Protein AF-A0A3B6MUW0-F1 (afdb_monomer)

Mean predicted aligned error: 9.99 Å

Solvent-accessible surface area (backbone atoms only — not comparable to full-atom values): 10542 Å² total; per-residue (Å²): 128,83,77,56,84,66,80,33,58,47,77,46,76,42,86,88,51,50,32,32,43,36,36,34,68,82,77,72,45,77,49,80,42,77,47,53,77,88,50,45,81,52,79,82,66,67,66,41,64,29,42,29,81,89,66,39,48,32,41,37,37,52,83,38,48,46,22,88,78,12,40,38,40,36,30,35,46,42,58,49,99,86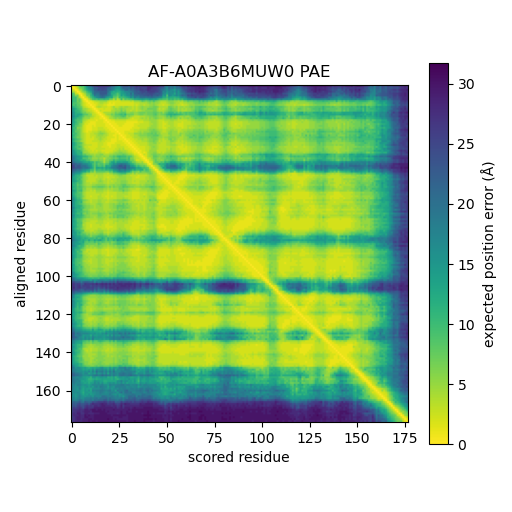,66,52,75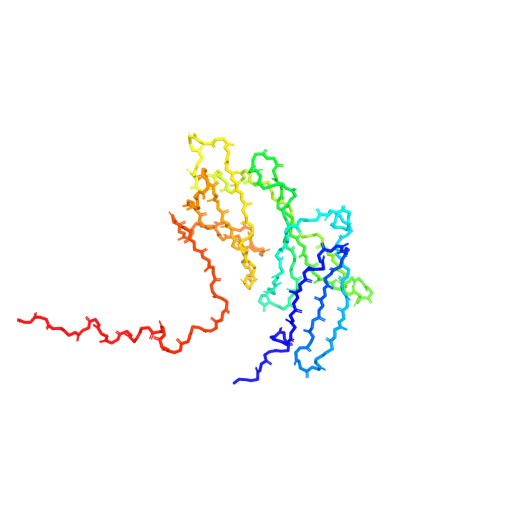,38,74,38,83,70,50,75,42,59,36,44,58,58,39,63,72,67,62,79,43,94,86,55,90,70,39,32,49,45,81,70,45,38,57,42,52,30,39,32,36,38,34,28,46,96,90,40,47,45,37,25,34,36,36,28,75,84,76,71,49,73,47,82,76,41,79,39,76,75,80,89,78,88,64,81,75,53,76,90,72,56,74,68,88,68,79,83,76,73,82,89,129

Sequence (177 aa):
MPLNEFDRLVYWKHFSQPYIVVLDTGTLRLSRMDLPPPLQDMGSTEFKLGLTKDGRLSLVFIDHFLASKGMLAVWFRRADGDGVEKWMLHKIFALSEFVDFSMCSQEYHDVIVHPAEVIGDFLYLSLCYDGYTRCCLSLCLETDKVNKFFDHSVHPYIMACPPSLVCNKEDLETKVT

Structure (mmCIF, N/CA/C/O backbone):
data_AF-A0A3B6MUW0-F1
#
_entry.id   AF-A0A3B6MUW0-F1
#
loop_
_atom_site.group_PDB
_atom_site.id
_atom_site.type_symbol
_atom_site.label_atom_id
_atom_site.label_alt_id
_atom_site.label_comp_id
_atom_site.label_asym_id
_atom_site.label_entity_id
_atom_site.label_seq_id
_atom_site.pdbx_PDB_ins_code
_atom_site.Cartn_x
_atom_site.Cartn_y
_atom_site.Cartn_z
_atom_site.occupancy
_atom_site.B_iso_or_equiv
_atom_site.auth_seq_id
_atom_site.auth_comp_id
_atom_site.auth_asym_id
_atom_site.auth_atom_id
_atom_site.pdbx_PDB_model_num
ATOM 1 N N . MET A 1 1 ? -11.191 -23.017 9.159 1.00 39.47 1 MET A N 1
ATOM 2 C CA . MET A 1 1 ? -10.378 -22.114 10.002 1.00 39.47 1 MET A CA 1
ATOM 3 C C . MET A 1 1 ? -11.299 -21.035 10.538 1.00 39.47 1 MET A C 1
ATOM 5 O O . MET A 1 1 ? -12.153 -20.614 9.764 1.00 39.47 1 MET A O 1
ATOM 9 N N . PRO A 1 2 ? -11.193 -20.613 11.809 1.00 39.06 2 PRO A N 1
ATOM 10 C CA . PRO A 1 2 ? -11.855 -19.384 12.220 1.00 39.06 2 PRO A CA 1
ATOM 11 C C . PRO A 1 2 ? -11.259 -18.251 11.385 1.00 39.06 2 PRO A C 1
ATOM 13 O O . PRO A 1 2 ? -10.039 -18.180 11.238 1.00 39.06 2 PRO A O 1
ATOM 16 N N . LEU A 1 3 ? -12.127 -17.433 10.795 1.00 42.53 3 LEU A N 1
ATOM 17 C CA . LEU A 1 3 ? -11.735 -16.195 10.134 1.00 42.53 3 LEU A CA 1
ATOM 18 C C . LEU A 1 3 ? -10.899 -15.394 11.140 1.00 42.53 3 LEU A C 1
ATOM 20 O O . LEU A 1 3 ? -11.341 -15.225 12.283 1.00 42.53 3 LEU A O 1
ATOM 24 N N . ASN A 1 4 ? -9.696 -14.965 10.760 1.00 53.22 4 ASN A N 1
ATOM 25 C CA . ASN A 1 4 ? -8.898 -14.120 11.640 1.00 53.22 4 ASN A CA 1
ATOM 26 C C . ASN A 1 4 ? -9.738 -12.864 11.937 1.00 53.22 4 ASN A C 1
ATOM 28 O O . ASN A 1 4 ? -10.490 -12.421 11.069 1.00 53.22 4 ASN A O 1
ATOM 32 N N . GLU A 1 5 ? -9.668 -12.294 13.141 1.00 48.38 5 GLU A N 1
ATOM 33 C CA . GLU A 1 5 ? -10.499 -11.136 13.543 1.00 48.38 5 GLU A CA 1
ATOM 34 C C . GLU A 1 5 ? -10.432 -9.975 12.525 1.00 48.38 5 GLU A C 1
ATOM 36 O O . GLU A 1 5 ? -11.369 -9.195 12.373 1.00 48.38 5 GLU A O 1
ATOM 41 N N . PHE A 1 6 ? -9.352 -9.953 11.751 1.00 53.56 6 PHE A N 1
ATOM 42 C CA . PHE A 1 6 ? -8.989 -8.979 10.739 1.00 53.56 6 PHE A CA 1
ATOM 43 C C . PHE A 1 6 ? -9.605 -9.187 9.347 1.00 53.56 6 PHE A C 1
ATOM 45 O O . PHE A 1 6 ? -9.816 -8.206 8.641 1.00 53.56 6 PHE A O 1
ATOM 52 N N . ASP A 1 7 ? -9.997 -10.410 8.980 1.00 62.28 7 ASP A N 1
ATOM 53 C CA . ASP A 1 7 ? -10.789 -10.672 7.762 1.00 62.28 7 ASP A CA 1
ATOM 54 C C . ASP A 1 7 ? -12.226 -10.127 7.890 1.00 62.28 7 ASP A C 1
ATOM 56 O O . ASP A 1 7 ? -13.029 -10.194 6.958 1.00 62.28 7 ASP A O 1
ATOM 60 N N . ARG A 1 8 ? -12.584 -9.613 9.075 1.00 75.69 8 ARG A N 1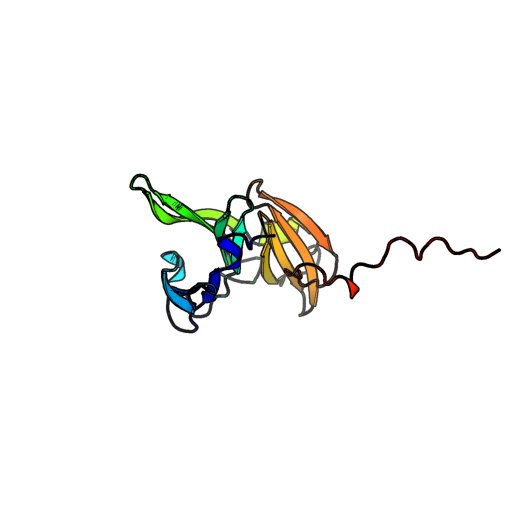
ATOM 61 C CA . ARG A 1 8 ? -13.911 -9.075 9.362 1.00 75.69 8 ARG A CA 1
ATOM 62 C C . ARG A 1 8 ? -14.036 -7.607 8.981 1.00 75.69 8 ARG A C 1
ATOM 64 O O . ARG A 1 8 ? -15.168 -7.153 8.844 1.00 75.69 8 ARG A O 1
ATOM 71 N N . LEU A 1 9 ? -12.937 -6.870 8.817 1.00 83.81 9 LEU A N 1
ATOM 72 C CA . LEU A 1 9 ? -12.978 -5.432 8.556 1.00 83.81 9 LEU A CA 1
ATOM 73 C C . LEU A 1 9 ? -12.749 -5.124 7.077 1.00 83.81 9 LEU A C 1
ATOM 75 O O . LEU A 1 9 ? -11.756 -5.537 6.486 1.00 83.81 9 LEU A O 1
ATOM 79 N N . VAL A 1 10 ? -13.658 -4.347 6.495 1.00 85.12 10 VAL A N 1
ATOM 80 C CA . VAL A 1 10 ? -13.525 -3.816 5.136 1.00 85.12 10 VAL A CA 1
ATOM 81 C C . VAL A 1 10 ? -13.371 -2.306 5.215 1.00 85.12 10 VAL A C 1
ATOM 83 O O . VAL A 1 10 ? -14.102 -1.637 5.948 1.00 85.12 10 VAL A O 1
ATOM 86 N N . TYR A 1 11 ? -12.415 -1.778 4.455 1.00 85.56 11 TYR A N 1
ATOM 87 C CA . TYR A 1 11 ? -12.042 -0.372 4.476 1.00 85.56 11 TYR A CA 1
ATOM 88 C C . TYR A 1 11 ? -12.222 0.259 3.101 1.00 85.56 11 TYR A C 1
ATOM 90 O O . TYR A 1 11 ? -11.841 -0.324 2.087 1.00 85.56 11 TYR A O 1
ATOM 98 N N . TRP A 1 12 ? -12.737 1.485 3.069 1.00 84.12 12 TRP A N 1
ATOM 99 C CA . TRP A 1 12 ? -12.887 2.240 1.825 1.00 84.12 12 TRP A CA 1
ATOM 100 C C . TRP A 1 12 ? -12.757 3.734 2.087 1.00 84.12 12 TRP A C 1
ATOM 102 O O . TRP A 1 12 ? -13.204 4.249 3.117 1.00 84.12 12 TRP A O 1
ATOM 112 N N . LYS A 1 13 ? -12.178 4.449 1.121 1.00 78.25 13 LYS A N 1
ATOM 113 C CA . LYS A 1 13 ? -12.153 5.910 1.130 1.00 78.25 13 LYS A CA 1
ATOM 114 C C . LYS A 1 13 ? -13.568 6.456 0.965 1.00 78.25 13 LYS A C 1
ATOM 116 O O . LYS A 1 13 ? -14.280 6.060 0.044 1.00 78.25 13 LYS A O 1
ATOM 121 N N . HIS A 1 14 ? -13.948 7.431 1.787 1.00 80.81 14 HIS A N 1
ATOM 122 C CA . HIS A 1 14 ? -15.132 8.223 1.488 1.00 80.81 14 HIS A CA 1
ATOM 123 C C . HIS A 1 14 ? -14.857 9.172 0.308 1.00 80.81 14 HIS A C 1
ATOM 125 O O . HIS A 1 14 ? -13.913 9.957 0.342 1.00 80.81 14 HIS A O 1
ATOM 131 N N . PHE A 1 15 ? -15.706 9.139 -0.723 1.00 71.56 15 PHE A N 1
ATOM 132 C CA . PHE A 1 15 ? -15.515 9.874 -1.985 1.00 71.56 15 PHE A CA 1
ATOM 133 C C . PHE A 1 15 ? -15.214 11.378 -1.813 1.00 71.56 15 PHE A C 1
ATOM 135 O O . PHE A 1 15 ? -14.383 11.923 -2.533 1.00 71.56 15 PHE A O 1
ATOM 142 N N . SER A 1 16 ? -15.859 12.045 -0.852 1.00 71.94 16 SER A N 1
ATOM 143 C CA . SER A 1 16 ? -15.783 13.507 -0.694 1.00 71.94 16 SER A CA 1
ATOM 144 C C . SER A 1 16 ? -15.353 13.990 0.694 1.00 71.94 16 SER A C 1
ATOM 146 O O . SER A 1 16 ? -15.545 15.163 1.000 1.00 71.94 16 SER A O 1
ATOM 148 N N . GLN A 1 17 ? -14.898 13.100 1.579 1.00 79.75 17 GLN A N 1
ATOM 149 C CA . GLN A 1 17 ? -14.638 13.450 2.981 1.00 79.75 17 GLN A CA 1
ATOM 150 C C . GLN A 1 17 ? -13.292 12.885 3.445 1.00 79.75 17 GLN A C 1
ATOM 152 O O . GLN A 1 17 ? -12.884 11.832 2.950 1.00 79.75 17 GLN A O 1
ATOM 157 N N . PRO A 1 18 ? -12.625 13.532 4.416 1.00 81.81 18 PRO A N 1
ATOM 158 C CA . PRO A 1 18 ? -11.277 13.175 4.853 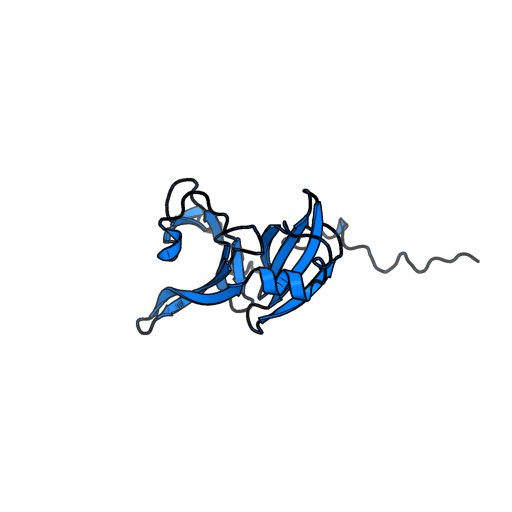1.00 81.81 18 PRO A CA 1
ATOM 159 C C . PRO A 1 18 ? -11.240 11.989 5.832 1.00 81.81 18 PRO A C 1
ATOM 161 O O . PRO A 1 18 ? -10.506 11.999 6.820 1.00 81.81 18 PRO A O 1
ATOM 164 N N . TYR A 1 19 ? -12.043 10.955 5.581 1.00 86.12 19 TYR A N 1
ATOM 165 C CA . TYR A 1 19 ? -12.090 9.762 6.420 1.00 86.12 19 TYR A CA 1
ATOM 166 C C . TYR A 1 19 ? -12.245 8.475 5.606 1.00 86.12 19 TYR A C 1
ATOM 168 O O . TYR A 1 19 ? -12.727 8.446 4.470 1.00 86.12 19 TYR A O 1
ATOM 176 N N . ILE A 1 20 ? -11.842 7.386 6.244 1.00 88.31 20 ILE A N 1
ATOM 177 C CA . ILE A 1 20 ? -12.052 6.008 5.831 1.00 88.31 20 ILE A CA 1
ATOM 178 C C . ILE A 1 20 ? -13.334 5.520 6.501 1.00 88.31 20 ILE A C 1
ATOM 180 O O . ILE A 1 20 ? -13.540 5.711 7.704 1.00 88.31 20 ILE A O 1
ATOM 184 N N . VAL A 1 21 ? -14.213 4.896 5.725 1.00 89.56 21 VAL A N 1
ATOM 185 C CA . VAL A 1 21 ? -15.333 4.138 6.284 1.00 89.56 21 VAL A CA 1
ATOM 186 C C . VAL A 1 21 ? -14.808 2.743 6.624 1.00 89.56 21 VAL A C 1
ATOM 188 O O . VAL A 1 21 ? -13.974 2.198 5.902 1.00 89.56 21 VAL A O 1
ATOM 191 N N . VAL A 1 22 ? -15.261 2.178 7.739 1.00 91.31 22 VAL A N 1
ATOM 192 C CA . VAL A 1 22 ? -14.892 0.824 8.167 1.00 91.31 22 VAL A CA 1
ATOM 193 C C . VAL A 1 22 ? -16.166 0.029 8.418 1.00 91.31 22 VAL A C 1
ATOM 195 O O . VAL A 1 22 ? -16.980 0.444 9.245 1.00 91.31 22 VAL A O 1
ATOM 198 N N . LEU A 1 23 ? -16.347 -1.096 7.724 1.00 91.12 23 LEU A N 1
ATOM 199 C CA . LEU A 1 23 ? -17.396 -2.078 8.017 1.00 91.12 23 LEU A CA 1
ATOM 200 C C . LEU A 1 23 ? -16.812 -3.258 8.751 1.00 91.12 23 LEU A C 1
ATOM 202 O O . LEU A 1 23 ? -15.946 -3.952 8.231 1.00 91.12 23 LEU A O 1
ATOM 206 N N . ASP A 1 24 ? -17.385 -3.524 9.913 1.00 89.69 24 ASP A N 1
ATOM 207 C CA . ASP A 1 24 ? -17.286 -4.819 10.555 1.00 89.69 24 ASP A CA 1
ATOM 208 C C . ASP A 1 24 ? -18.328 -5.748 9.936 1.00 89.69 24 ASP A C 1
ATOM 210 O O . ASP A 1 24 ? -19.527 -5.585 10.142 1.00 89.69 24 ASP A O 1
ATOM 214 N N . THR A 1 25 ? -17.878 -6.719 9.150 1.00 86.75 25 THR A N 1
ATOM 215 C CA . THR A 1 25 ? -18.728 -7.711 8.479 1.00 86.75 25 THR A CA 1
ATOM 216 C C . THR A 1 25 ? -19.308 -8.742 9.448 1.00 86.75 25 THR A C 1
ATOM 218 O O . THR A 1 25 ? -20.303 -9.388 9.131 1.00 86.75 25 THR A O 1
ATOM 221 N N . GLY A 1 26 ? -18.740 -8.875 10.651 1.00 86.12 26 GLY A N 1
ATOM 222 C CA . GLY A 1 26 ? -19.270 -9.710 11.720 1.00 86.12 26 GLY A CA 1
ATOM 223 C C . GLY A 1 26 ? -20.462 -9.085 12.441 1.00 86.12 26 GLY A C 1
ATOM 224 O O . GLY A 1 26 ? -21.391 -9.802 12.805 1.00 86.12 26 GLY A O 1
ATOM 225 N N . THR A 1 27 ? -20.439 -7.767 12.654 1.00 90.00 27 THR A N 1
ATOM 226 C CA . THR A 1 27 ? -21.531 -7.028 13.321 1.00 90.00 27 THR A CA 1
ATOM 227 C C . THR A 1 27 ? -22.413 -6.225 12.364 1.00 90.00 27 THR A C 1
ATOM 229 O O . THR A 1 27 ? -23.460 -5.723 12.773 1.00 90.00 27 THR A O 1
ATOM 232 N N . LEU A 1 28 ? -22.004 -6.106 11.100 1.00 89.44 28 LEU A N 1
ATOM 233 C CA . LEU A 1 28 ? -22.596 -5.261 10.058 1.00 89.44 28 LEU A CA 1
ATOM 234 C C . LEU A 1 28 ? -22.692 -3.778 10.447 1.00 89.44 28 LEU A C 1
ATOM 236 O O . LEU A 1 28 ? -23.575 -3.053 9.987 1.00 89.44 28 LEU A O 1
ATOM 240 N N . ARG A 1 29 ? -21.785 -3.312 11.312 1.00 93.12 29 ARG A N 1
ATOM 241 C CA . ARG A 1 29 ? -21.736 -1.917 11.758 1.00 93.12 29 ARG A CA 1
ATOM 242 C C . ARG A 1 29 ? -20.701 -1.131 10.975 1.00 93.12 29 ARG A C 1
ATOM 244 O O . ARG A 1 29 ? -19.593 -1.600 10.726 1.00 93.12 29 ARG A O 1
ATOM 251 N N . LEU A 1 30 ? -21.074 0.101 10.646 1.00 91.44 30 LEU A N 1
ATOM 252 C CA . LEU A 1 30 ? -20.185 1.081 10.044 1.00 91.44 30 LEU A CA 1
ATOM 253 C C . LEU A 1 30 ? -19.603 1.983 11.126 1.00 91.44 30 LEU A C 1
ATOM 255 O O . LEU A 1 30 ? -20.318 2.482 11.995 1.00 91.44 30 LEU A O 1
ATOM 259 N N . SER A 1 31 ? -18.307 2.228 11.028 1.00 90.88 31 SER A N 1
ATOM 260 C CA . SER A 1 31 ? -17.599 3.234 11.809 1.00 90.88 31 SER A CA 1
ATOM 261 C C . SER A 1 31 ? -16.752 4.111 10.890 1.00 90.88 31 SER A C 1
ATOM 263 O O . SER A 1 31 ? -16.641 3.865 9.685 1.00 90.88 31 SER A O 1
ATOM 265 N N . ARG A 1 32 ? -16.207 5.186 11.457 1.00 91.06 32 ARG A N 1
ATOM 266 C CA . ARG A 1 32 ? -15.356 6.138 10.748 1.00 91.06 32 ARG A CA 1
ATOM 267 C C . ARG A 1 32 ? -13.966 6.118 11.345 1.00 91.06 32 ARG A C 1
ATOM 269 O O . ARG A 1 32 ? -13.805 5.972 12.554 1.00 91.06 32 ARG A O 1
ATOM 276 N N . MET A 1 33 ? -12.990 6.301 10.477 1.00 89.12 33 MET A N 1
ATOM 277 C CA . MET A 1 33 ? -11.593 6.394 10.838 1.00 89.12 33 MET A CA 1
ATOM 278 C C . MET A 1 33 ? -10.974 7.575 10.099 1.00 89.12 33 MET A C 1
ATOM 280 O O . MET A 1 33 ? -11.005 7.620 8.872 1.00 89.12 33 MET A O 1
ATOM 284 N N . ASP A 1 34 ? -10.418 8.527 10.837 1.00 88.31 34 ASP A N 1
ATOM 285 C CA . ASP A 1 34 ? -9.843 9.731 10.239 1.00 88.31 34 ASP A CA 1
ATOM 286 C C . ASP A 1 34 ? -8.608 9.399 9.395 1.00 88.31 34 ASP A C 1
ATOM 288 O O . ASP A 1 34 ? -7.861 8.460 9.694 1.00 88.31 34 ASP A O 1
ATOM 292 N N . LEU A 1 35 ? -8.388 10.165 8.325 1.00 86.75 35 LEU A N 1
ATOM 293 C CA . LEU A 1 35 ? -7.157 10.080 7.542 1.00 86.75 35 LEU A CA 1
ATOM 294 C C . LEU A 1 35 ? -5.975 10.716 8.295 1.00 86.75 35 LEU A C 1
ATOM 296 O O . LEU A 1 35 ? -6.180 11.604 9.132 1.00 86.75 35 LEU A O 1
ATOM 300 N N . PRO A 1 36 ? -4.726 10.315 7.982 1.00 86.44 36 PRO A N 1
ATOM 301 C CA . PRO A 1 36 ? -3.542 11.040 8.429 1.00 86.44 36 PRO A CA 1
ATOM 302 C C . PRO A 1 36 ? -3.661 12.535 8.083 1.00 86.44 36 PRO A C 1
ATOM 304 O O . PRO A 1 36 ? -4.127 12.843 6.984 1.00 86.44 36 PRO A O 1
ATOM 307 N N . PRO A 1 37 ? -3.214 13.462 8.954 1.00 80.00 37 PRO A N 1
ATOM 308 C CA . PRO A 1 37 ? -3.420 14.900 8.761 1.00 80.00 37 PRO A CA 1
ATOM 309 C C . PRO A 1 37 ? -3.044 15.441 7.368 1.00 80.00 37 PRO A C 1
ATOM 311 O O . PRO A 1 37 ? -3.861 16.155 6.795 1.00 80.00 37 PRO A O 1
ATOM 314 N N . PRO A 1 38 ? -1.904 15.056 6.748 1.00 76.62 38 PRO A N 1
ATOM 315 C CA . PRO A 1 38 ? -1.533 15.561 5.419 1.00 76.62 38 PRO A CA 1
ATOM 316 C C . PRO A 1 38 ? -2.503 15.163 4.299 1.00 76.62 38 PRO A C 1
ATOM 318 O O . PRO A 1 38 ? -2.484 15.757 3.227 1.00 76.62 38 PRO A O 1
ATOM 321 N N . LEU A 1 39 ? -3.327 14.136 4.526 1.00 76.81 39 LEU A N 1
ATOM 322 C CA . LEU A 1 39 ? -4.250 13.579 3.538 1.00 76.81 39 LEU A CA 1
ATOM 323 C C . LEU A 1 39 ? -5.678 14.103 3.695 1.00 76.81 39 LEU A C 1
ATOM 325 O O . LEU A 1 39 ? -6.526 13.797 2.858 1.00 76.81 39 LEU A O 1
ATOM 329 N N . GLN A 1 40 ? -5.961 14.875 4.747 1.00 74.62 40 GLN A N 1
ATOM 330 C CA . GLN A 1 40 ? -7.303 15.403 4.996 1.00 74.62 40 GLN A CA 1
ATOM 331 C C . GLN A 1 40 ? -7.693 16.486 3.978 1.00 74.62 40 GLN A C 1
ATOM 333 O O . GLN A 1 40 ? -8.849 16.560 3.571 1.00 74.62 40 GLN A O 1
ATOM 338 N N . ASP A 1 41 ? -6.720 17.250 3.484 1.00 68.50 41 ASP A N 1
ATOM 339 C CA . ASP A 1 41 ? -6.964 18.338 2.527 1.00 68.50 41 ASP A CA 1
ATOM 340 C C . ASP A 1 41 ? -6.836 17.898 1.057 1.00 68.50 41 ASP A C 1
ATOM 342 O O . ASP A 1 41 ? -7.146 18.657 0.135 1.00 68.50 41 ASP A O 1
ATOM 346 N N . MET A 1 42 ? -6.408 16.656 0.805 1.00 65.44 42 MET A N 1
ATOM 347 C CA . MET A 1 42 ? -6.220 16.133 -0.548 1.00 65.44 42 MET A CA 1
ATOM 348 C C . MET A 1 42 ? -7.503 15.505 -1.102 1.00 65.44 42 MET A C 1
ATOM 350 O O . MET A 1 42 ? -7.775 14.302 -0.990 1.00 65.44 42 MET A O 1
ATOM 354 N N . GLY A 1 43 ? -8.303 16.350 -1.753 1.00 55.53 43 GLY A N 1
ATOM 355 C CA . GLY A 1 43 ? -9.422 15.908 -2.578 1.00 55.53 43 GLY A CA 1
ATOM 356 C C . GLY A 1 43 ? -8.957 14.923 -3.658 1.00 55.53 43 GLY A C 1
ATOM 357 O O . GLY A 1 43 ? -7.949 15.139 -4.321 1.00 55.53 43 GLY A O 1
ATOM 358 N N . SER A 1 44 ? -9.712 13.839 -3.856 1.00 54.19 44 SER A N 1
ATOM 359 C CA . SER A 1 44 ? -9.557 12.850 -4.943 1.00 54.19 44 SER A CA 1
ATOM 360 C C . SER A 1 44 ? -8.330 11.923 -4.968 1.00 54.19 44 SER A C 1
ATOM 362 O O . SER A 1 44 ? -8.298 11.049 -5.825 1.00 54.19 44 SER A O 1
ATOM 364 N N . THR A 1 45 ? -7.384 11.980 -4.022 1.00 62.66 45 THR A N 1
ATOM 365 C CA . THR A 1 45 ? -6.195 11.107 -4.145 1.00 62.66 45 THR A CA 1
ATOM 366 C C . THR A 1 45 ? -6.458 9.632 -3.832 1.00 62.66 45 THR A C 1
ATOM 368 O O . THR A 1 45 ? -7.116 9.307 -2.837 1.00 62.66 45 THR A O 1
ATOM 371 N N . GLU A 1 46 ? -5.932 8.738 -4.669 1.00 68.75 46 GLU A N 1
ATOM 372 C CA . GLU A 1 46 ? -5.948 7.295 -4.436 1.00 68.75 46 GLU A CA 1
ATOM 373 C C . GLU A 1 46 ? -4.975 6.929 -3.310 1.00 68.75 46 GLU A C 1
ATOM 375 O O . GLU A 1 46 ? -3.809 7.325 -3.308 1.00 68.75 46 GLU A O 1
ATOM 380 N N . PHE A 1 47 ? -5.456 6.151 -2.346 1.00 82.31 47 PHE A N 1
ATOM 381 C CA . PHE A 1 47 ? -4.613 5.487 -1.362 1.00 82.31 47 PHE A CA 1
ATOM 382 C C . PHE A 1 47 ? -4.975 4.009 -1.309 1.00 82.31 47 PHE A C 1
ATOM 384 O O . PHE A 1 47 ? -6.100 3.612 -1.628 1.00 82.31 47 PHE A O 1
ATOM 391 N N . LYS A 1 48 ? -4.017 3.199 -0.875 1.00 86.94 48 LYS A N 1
ATOM 392 C CA . LYS A 1 48 ? -4.201 1.774 -0.626 1.00 86.94 48 LYS A CA 1
ATOM 393 C C . LYS A 1 48 ? -4.099 1.498 0.859 1.00 86.94 48 LYS A C 1
ATOM 395 O O . LYS A 1 48 ? -3.240 2.047 1.545 1.00 86.94 48 LYS A O 1
ATOM 400 N N . LEU A 1 49 ? -5.012 0.668 1.341 1.00 88.31 49 LEU A N 1
ATOM 401 C CA . LEU A 1 49 ? -5.007 0.151 2.698 1.00 88.31 49 LEU A CA 1
ATOM 402 C C . LEU A 1 49 ? -4.662 -1.327 2.648 1.00 88.31 49 LEU A C 1
ATOM 404 O O . LEU A 1 49 ? -5.052 -2.021 1.714 1.00 88.31 49 LEU A O 1
ATOM 408 N N . GLY A 1 50 ? -3.975 -1.804 3.673 1.00 87.31 50 GLY A N 1
ATOM 409 C CA . GLY A 1 50 ? -3.761 -3.230 3.856 1.00 87.31 50 GLY A CA 1
ATOM 410 C C . GLY A 1 50 ? -3.213 -3.537 5.231 1.00 87.31 50 GLY A C 1
ATOM 411 O O . GLY A 1 50 ? -2.779 -2.644 5.962 1.00 87.31 50 GLY A O 1
ATOM 412 N N . LEU A 1 51 ? -3.250 -4.810 5.587 1.00 85.25 51 LEU A N 1
ATOM 413 C CA . LEU A 1 51 ? -2.726 -5.293 6.853 1.00 85.25 51 LEU A CA 1
ATOM 414 C C . LEU A 1 51 ? -1.358 -5.922 6.635 1.00 85.25 51 LEU A C 1
ATOM 416 O O . LEU A 1 51 ? -1.180 -6.747 5.737 1.00 85.25 51 LEU A O 1
ATOM 420 N N . THR A 1 52 ? -0.420 -5.551 7.495 1.00 84.19 52 THR A N 1
ATOM 421 C CA . THR A 1 52 ? 0.858 -6.247 7.632 1.00 84.19 52 THR A CA 1
ATOM 422 C C . THR A 1 52 ? 0.653 -7.618 8.273 1.00 84.19 52 THR A C 1
ATOM 424 O O . THR A 1 52 ? -0.402 -7.909 8.846 1.00 84.19 52 THR A O 1
ATOM 427 N N . LYS A 1 53 ? 1.660 -8.493 8.198 1.00 83.81 53 LYS A N 1
ATOM 428 C CA . LYS A 1 53 ? 1.561 -9.846 8.771 1.00 83.81 53 LYS A CA 1
ATOM 429 C C . LYS A 1 53 ? 1.357 -9.839 10.285 1.00 83.81 53 LYS A C 1
ATOM 431 O O . LYS A 1 53 ? 0.754 -10.764 10.818 1.00 83.81 53 LYS A O 1
ATOM 436 N N . ASP A 1 54 ? 1.839 -8.802 10.965 1.00 83.88 54 ASP A N 1
ATOM 437 C CA . ASP A 1 54 ? 1.635 -8.580 12.398 1.00 83.88 54 ASP A CA 1
ATOM 438 C C . ASP A 1 54 ? 0.307 -7.872 12.729 1.00 83.88 54 ASP A C 1
ATOM 440 O O . ASP A 1 54 ? 0.072 -7.510 13.878 1.00 83.88 54 ASP A O 1
ATOM 444 N N . GLY A 1 55 ? -0.579 -7.690 11.743 1.00 82.00 55 GLY A N 1
ATOM 445 C CA . GLY A 1 55 ? -1.925 -7.151 11.938 1.00 82.00 55 GLY A CA 1
ATOM 446 C C . GLY A 1 55 ? -1.996 -5.628 12.051 1.00 82.00 55 GLY A C 1
ATOM 447 O O . GLY A 1 55 ? -3.063 -5.094 12.353 1.00 82.00 55 GLY A O 1
ATOM 448 N N . ARG A 1 56 ? -0.901 -4.898 11.794 1.00 87.75 56 ARG A N 1
ATOM 449 C CA . ARG A 1 56 ? -0.941 -3.431 11.772 1.00 87.75 56 ARG A CA 1
ATOM 450 C C . ARG A 1 56 ? -1.612 -2.946 10.495 1.00 87.75 56 ARG A C 1
ATOM 452 O O . ARG A 1 56 ? -1.281 -3.359 9.384 1.00 87.75 56 ARG A O 1
ATOM 459 N N . LEU A 1 57 ? -2.537 -2.004 10.656 1.00 90.06 57 LEU A N 1
ATOM 460 C CA . LEU A 1 57 ? -3.150 -1.331 9.521 1.00 90.06 57 LEU A CA 1
ATOM 461 C C . LEU A 1 57 ? -2.150 -0.368 8.888 1.00 90.06 57 LEU A C 1
ATOM 463 O O . LEU A 1 57 ? -1.585 0.502 9.555 1.00 90.06 57 LEU A O 1
ATOM 467 N N . SER A 1 58 ? -1.957 -0.523 7.587 1.00 91.31 58 SER A N 1
ATOM 468 C CA . SER A 1 58 ? -1.093 0.309 6.768 1.00 91.31 58 SER A CA 1
ATOM 469 C C . SER A 1 58 ? -1.913 1.121 5.780 1.00 91.31 58 SER A C 1
ATOM 471 O O . SER A 1 58 ? -2.928 0.655 5.261 1.00 91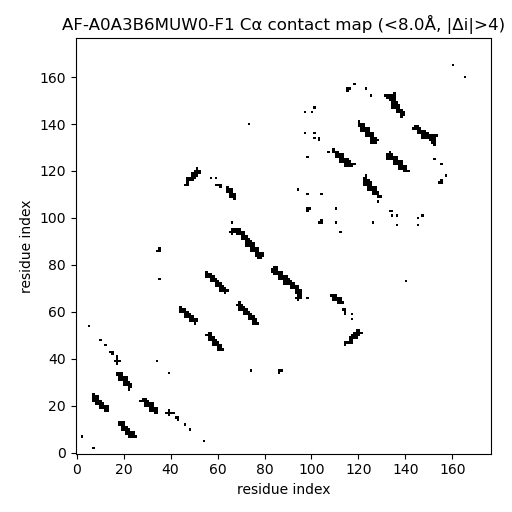.31 58 SER A O 1
ATOM 473 N N . LEU A 1 59 ? -1.462 2.346 5.540 1.00 91.56 59 LEU A N 1
ATOM 474 C CA . LEU A 1 59 ? -1.980 3.235 4.516 1.00 91.56 59 LEU A CA 1
ATOM 475 C C . LEU A 1 59 ? -0.820 3.694 3.653 1.00 91.56 59 LEU A C 1
ATOM 477 O O . LEU A 1 59 ? 0.188 4.193 4.150 1.00 91.56 59 LEU A O 1
ATOM 481 N N . VAL A 1 60 ? -0.990 3.550 2.350 1.00 90.56 60 VAL A N 1
ATOM 482 C CA . VAL A 1 60 ? -0.026 3.976 1.349 1.00 90.56 60 VAL A CA 1
ATOM 483 C C . VAL A 1 60 ? -0.684 4.980 0.428 1.00 90.56 60 VAL A C 1
ATOM 485 O O . VAL A 1 60 ? -1.793 4.758 -0.053 1.00 90.56 60 VAL A O 1
ATOM 488 N N . PHE A 1 61 ? 0.016 6.070 0.160 1.00 88.06 61 PHE A N 1
ATOM 489 C CA . PHE A 1 61 ? -0.480 7.148 -0.679 1.00 88.06 61 PHE A CA 1
ATOM 490 C C . PHE A 1 61 ? 0.641 7.697 -1.565 1.00 88.06 61 PHE A C 1
ATOM 492 O O . PHE A 1 61 ? 1.798 7.748 -1.143 1.00 88.06 61 PHE A O 1
ATOM 499 N N . ILE A 1 62 ? 0.270 8.116 -2.776 1.00 88.62 62 ILE A N 1
ATOM 500 C CA . ILE A 1 62 ? 1.135 8.838 -3.709 1.00 88.62 62 ILE A CA 1
ATOM 501 C C . ILE A 1 62 ? 0.573 10.248 -3.901 1.00 88.62 62 ILE A C 1
ATOM 503 O O . ILE A 1 62 ? -0.605 10.392 -4.218 1.00 88.62 62 ILE A O 1
ATOM 507 N N . ASP A 1 63 ? 1.404 11.277 -3.736 1.00 86.38 63 ASP A N 1
ATOM 508 C CA . ASP A 1 63 ? 0.993 12.683 -3.896 1.00 86.38 63 ASP A CA 1
ATOM 509 C C . ASP A 1 63 ? 0.879 13.133 -5.357 1.00 86.38 63 ASP A C 1
ATOM 511 O O . ASP A 1 63 ? 0.043 13.971 -5.693 1.00 86.38 63 ASP A O 1
ATOM 515 N N . HIS A 1 64 ? 1.692 12.555 -6.233 1.00 88.25 64 HIS A N 1
ATOM 516 C CA . HIS A 1 64 ? 1.711 12.834 -7.655 1.00 88.25 64 HIS A CA 1
ATOM 517 C C . HIS A 1 64 ? 2.150 11.582 -8.418 1.00 88.25 64 HIS A C 1
ATOM 519 O O . HIS A 1 64 ? 3.216 11.038 -8.167 1.00 88.25 64 HIS A O 1
ATOM 525 N N . PHE A 1 65 ? 1.363 11.112 -9.386 1.00 87.69 65 PHE A N 1
ATOM 526 C CA . PHE A 1 65 ? 1.653 9.821 -10.026 1.00 87.69 65 PHE A CA 1
ATOM 527 C C . PHE A 1 65 ? 2.875 9.836 -10.965 1.00 87.69 65 PHE A C 1
ATOM 529 O O . PHE A 1 65 ? 3.450 8.785 -11.232 1.00 87.69 65 PHE A O 1
ATOM 536 N N . LEU A 1 66 ? 3.296 11.004 -11.469 1.00 89.69 66 LEU A N 1
ATOM 537 C CA . LEU A 1 66 ? 4.508 11.122 -12.296 1.00 89.69 66 LEU A CA 1
ATOM 538 C C . LEU A 1 66 ? 5.769 10.857 -11.464 1.00 89.69 66 LEU A C 1
ATOM 540 O O . LEU A 1 66 ? 6.050 11.596 -10.518 1.00 89.69 66 LEU A O 1
ATOM 544 N N . ALA A 1 67 ? 6.564 9.870 -11.872 1.00 89.44 67 ALA A N 1
ATOM 545 C CA . ALA A 1 67 ? 7.705 9.380 -11.108 1.00 89.44 67 ALA A CA 1
ATOM 546 C C . ALA A 1 67 ? 8.778 10.443 -10.822 1.00 89.44 67 ALA A C 1
ATOM 548 O O . ALA A 1 67 ? 9.413 10.415 -9.774 1.00 89.44 67 ALA A O 1
ATOM 549 N N . SER A 1 68 ? 8.961 11.404 -11.731 1.00 88.06 68 SER A N 1
ATOM 550 C CA . SER A 1 68 ? 9.947 12.484 -11.588 1.00 88.06 68 SER A CA 1
ATOM 551 C C . SER A 1 68 ? 9.574 13.547 -10.549 1.00 88.06 68 SER A C 1
ATOM 553 O O . SER A 1 68 ? 10.405 14.391 -10.221 1.00 88.06 68 SER A O 1
ATOM 555 N N . LYS A 1 69 ? 8.331 13.541 -10.050 1.00 89.94 69 LYS A N 1
ATOM 556 C CA . LYS A 1 69 ? 7.814 14.545 -9.102 1.00 89.94 69 LYS A CA 1
ATOM 557 C C . LYS A 1 69 ? 7.212 13.937 -7.844 1.00 89.94 69 LYS A C 1
ATOM 559 O O . LYS A 1 69 ? 7.165 14.610 -6.822 1.00 89.94 69 LYS A O 1
ATOM 564 N N . GLY A 1 70 ? 6.701 12.718 -7.952 1.00 89.94 70 GLY A N 1
ATOM 565 C CA . GLY A 1 70 ? 5.916 12.099 -6.906 1.00 89.94 70 GLY A CA 1
ATOM 566 C C . GLY A 1 70 ? 6.727 11.474 -5.792 1.00 89.94 70 GLY A C 1
ATOM 567 O O . GLY A 1 70 ? 7.858 11.013 -5.972 1.00 89.94 70 GLY A O 1
ATOM 568 N N . MET A 1 71 ? 6.065 11.395 -4.653 1.00 92.31 71 MET A N 1
ATOM 569 C CA . MET A 1 71 ? 6.504 10.759 -3.433 1.00 92.31 71 MET A CA 1
ATOM 570 C C . MET A 1 71 ? 5.469 9.721 -3.006 1.00 92.31 71 MET A C 1
ATOM 572 O O . MET A 1 71 ? 4.258 9.941 -3.058 1.00 92.31 71 MET A O 1
ATOM 576 N N . LEU A 1 72 ? 5.966 8.583 -2.540 1.00 92.69 72 LEU A N 1
ATOM 577 C CA . LEU A 1 72 ? 5.189 7.532 -1.903 1.00 92.69 72 LEU A CA 1
ATOM 578 C C . LEU A 1 72 ? 5.341 7.659 -0.388 1.00 92.69 72 LEU A C 1
ATOM 580 O O . LEU A 1 72 ? 6.447 7.508 0.125 1.00 92.69 72 LEU A O 1
ATOM 584 N N . ALA A 1 73 ? 4.246 7.877 0.337 1.00 92.25 73 ALA A N 1
ATOM 585 C CA . ALA A 1 73 ? 4.243 7.880 1.797 1.00 92.25 73 ALA A CA 1
ATOM 586 C C . ALA A 1 73 ? 3.564 6.623 2.350 1.00 92.25 73 ALA A C 1
ATOM 588 O O . ALA A 1 73 ? 2.449 6.275 1.954 1.00 92.25 73 ALA A O 1
ATOM 589 N N . VAL A 1 74 ? 4.226 5.976 3.308 1.00 92.62 74 VAL A N 1
ATOM 590 C CA . VAL A 1 74 ? 3.723 4.808 4.036 1.00 92.62 74 VAL A CA 1
ATOM 591 C C . VAL A 1 74 ? 3.421 5.219 5.470 1.00 92.62 74 VAL A C 1
ATOM 593 O O . VAL A 1 74 ? 4.280 5.757 6.169 1.00 92.62 74 VAL A O 1
ATOM 596 N N . TRP A 1 75 ? 2.209 4.928 5.923 1.00 93.62 75 TRP A N 1
ATOM 597 C CA . TRP A 1 75 ? 1.720 5.190 7.269 1.00 93.62 75 TRP A CA 1
ATOM 598 C C . TRP A 1 75 ? 1.322 3.878 7.927 1.00 93.62 75 TRP A C 1
ATOM 600 O O . TRP A 1 75 ? 0.693 3.030 7.299 1.00 93.62 75 TRP A O 1
ATOM 610 N N . PHE A 1 76 ? 1.636 3.737 9.210 1.00 92.94 76 PHE A N 1
ATOM 611 C CA . PHE A 1 76 ? 1.125 2.642 10.028 1.00 92.94 76 PHE A CA 1
ATOM 612 C C . PHE A 1 76 ? 0.253 3.193 11.141 1.00 92.94 76 PHE A C 1
ATOM 614 O O . PHE A 1 76 ? 0.580 4.222 11.739 1.00 92.94 76 PHE A O 1
ATOM 621 N N . ARG A 1 77 ? -0.832 2.485 11.445 1.00 90.62 77 ARG A N 1
ATOM 622 C CA . ARG A 1 77 ? -1.590 2.709 12.668 1.00 90.62 77 ARG A CA 1
ATOM 623 C C . ARG A 1 77 ? -0.885 1.992 13.815 1.00 90.62 77 ARG A C 1
ATOM 625 O O . ARG A 1 77 ? -0.598 0.800 13.697 1.00 90.62 77 ARG A O 1
ATOM 632 N N . ARG A 1 78 ? -0.510 2.737 14.854 1.00 90.25 78 ARG A N 1
ATOM 633 C CA . ARG A 1 78 ? 0.029 2.158 16.091 1.00 90.25 78 ARG A CA 1
ATOM 634 C C . ARG A 1 78 ? -0.422 2.980 17.291 1.00 90.25 78 ARG A C 1
ATOM 636 O O . ARG A 1 78 ? -0.674 4.183 17.170 1.00 90.25 78 ARG A O 1
ATOM 643 N N . ALA A 1 79 ? -0.473 2.330 18.443 1.00 88.50 79 ALA A N 1
ATOM 644 C CA . ALA A 1 79 ? -0.657 2.973 19.727 1.00 88.50 79 ALA A CA 1
ATOM 645 C C . ALA A 1 79 ? 0.482 3.959 20.016 1.00 88.50 79 ALA A C 1
ATOM 647 O O . ALA A 1 79 ? 1.660 3.666 19.790 1.00 88.50 79 ALA A O 1
ATOM 648 N N . ASP A 1 80 ? 0.121 5.135 20.515 1.00 84.56 80 ASP A N 1
ATOM 649 C CA . ASP A 1 80 ? 1.069 6.059 21.124 1.00 84.56 80 ASP A CA 1
ATOM 650 C C . ASP A 1 80 ? 1.391 5.662 22.578 1.00 84.56 80 ASP A C 1
ATOM 652 O O . ASP A 1 80 ? 0.992 4.599 23.057 1.00 84.56 80 ASP A O 1
ATOM 656 N N . GLY A 1 81 ? 2.128 6.520 23.293 1.00 84.62 81 GLY A N 1
ATOM 657 C CA . GLY A 1 81 ? 2.476 6.290 24.701 1.00 84.62 81 GLY A CA 1
ATOM 658 C C . GLY A 1 81 ? 1.268 6.146 25.637 1.00 84.62 81 GLY A C 1
ATOM 659 O O . GLY A 1 81 ? 1.409 5.548 26.700 1.00 84.62 81 GLY A O 1
ATOM 660 N N . ASP A 1 82 ? 0.093 6.623 25.217 1.00 86.94 82 ASP A N 1
ATOM 661 C CA . ASP A 1 82 ? -1.161 6.567 25.970 1.00 86.94 82 ASP A CA 1
ATOM 662 C C . ASP A 1 82 ? -2.044 5.371 25.552 1.00 86.94 82 ASP A C 1
ATOM 664 O O . ASP A 1 82 ? -3.155 5.204 26.056 1.00 86.94 82 ASP A O 1
ATOM 668 N N . GLY A 1 83 ? -1.573 4.524 24.628 1.00 84.62 83 GLY A N 1
ATOM 669 C CA . GLY A 1 83 ? -2.321 3.371 24.122 1.00 84.62 83 GLY A CA 1
ATOM 670 C C . GLY A 1 83 ? -3.345 3.711 23.033 1.00 84.62 83 GLY A C 1
ATOM 671 O O . GLY A 1 83 ? -4.116 2.841 22.626 1.00 84.62 83 GLY A O 1
ATOM 672 N N . VAL A 1 84 ? -3.384 4.957 22.551 1.00 84.75 84 VAL A N 1
ATOM 673 C CA . VAL A 1 84 ? -4.356 5.405 21.548 1.00 84.75 84 VAL A CA 1
ATOM 674 C C . VAL A 1 84 ? -3.809 5.158 20.144 1.00 84.75 84 VAL A C 1
ATOM 676 O O . VAL A 1 84 ? -2.778 5.698 19.752 1.00 84.75 84 VAL A O 1
ATOM 679 N N . GLU A 1 85 ? -4.535 4.364 19.358 1.00 87.88 85 GLU A N 1
ATOM 680 C CA . GLU A 1 85 ? -4.179 4.001 17.982 1.00 87.88 85 GLU A CA 1
ATOM 681 C C . GLU A 1 85 ? -4.295 5.182 17.005 1.00 87.88 85 GLU A C 1
ATOM 683 O O . GLU A 1 85 ? -5.401 5.574 16.600 1.00 87.88 85 GLU A O 1
ATOM 688 N N . LYS A 1 86 ? -3.146 5.703 16.563 1.00 90.38 86 LYS A N 1
ATOM 689 C CA . LYS A 1 86 ? -3.022 6.876 15.683 1.00 90.38 86 LYS A CA 1
ATOM 690 C C . LYS A 1 86 ? -2.224 6.541 14.424 1.00 90.38 86 LYS A C 1
ATOM 692 O O . LYS A 1 86 ? -1.402 5.626 14.407 1.00 90.38 86 LYS A O 1
ATOM 697 N N . TRP A 1 87 ? -2.451 7.305 13.356 1.00 92.12 87 TRP A N 1
ATOM 698 C CA . TRP A 1 87 ? -1.608 7.235 12.165 1.00 92.12 87 TRP A CA 1
ATOM 699 C C . TRP A 1 87 ? -0.235 7.832 12.443 1.00 92.12 87 TRP A C 1
ATOM 701 O O . TRP A 1 87 ? -0.126 8.988 12.846 1.00 92.12 87 TRP A O 1
ATOM 711 N N . MET A 1 88 ? 0.809 7.062 12.161 1.00 92.44 88 MET A N 1
ATOM 712 C CA . MET A 1 88 ? 2.191 7.513 12.247 1.00 92.44 88 MET A CA 1
ATOM 713 C C . MET A 1 88 ? 2.896 7.293 10.918 1.00 92.44 88 MET A C 1
ATOM 715 O O . MET A 1 88 ? 2.859 6.192 10.357 1.00 92.4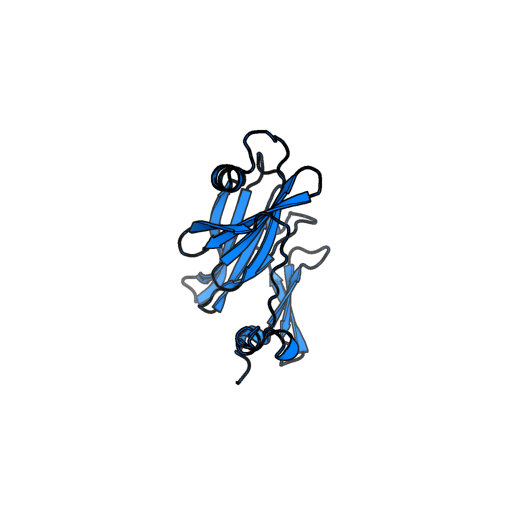4 88 MET A O 1
ATOM 719 N N . LEU A 1 89 ? 3.545 8.351 10.427 1.00 92.56 89 LEU A N 1
ATOM 720 C CA . LEU A 1 89 ? 4.349 8.286 9.216 1.00 92.56 89 LEU A CA 1
ATOM 721 C C . LEU A 1 89 ? 5.476 7.288 9.454 1.00 92.56 89 LEU A C 1
ATOM 723 O O . LEU A 1 89 ? 6.245 7.420 10.406 1.00 92.56 89 LEU A O 1
ATOM 727 N N . HIS A 1 90 ? 5.551 6.274 8.604 1.00 92.44 90 HIS A N 1
ATOM 728 C CA . HIS A 1 90 ? 6.619 5.298 8.666 1.00 92.44 90 HIS A CA 1
ATOM 729 C C . HIS A 1 90 ? 7.796 5.725 7.801 1.00 92.44 90 HIS A C 1
ATOM 731 O O . HIS A 1 90 ? 8.917 5.794 8.304 1.00 92.44 90 HIS A O 1
ATOM 737 N N . LYS A 1 91 ? 7.537 6.000 6.518 1.00 93.25 91 LYS A N 1
ATOM 738 C CA . LYS A 1 91 ? 8.579 6.332 5.548 1.00 93.25 91 LYS A CA 1
ATOM 739 C C . LYS A 1 91 ? 8.020 7.062 4.327 1.00 93.25 91 LYS A C 1
ATOM 741 O O . LYS A 1 91 ? 6.834 6.946 4.021 1.00 93.25 91 LYS A O 1
ATOM 746 N N . ILE A 1 92 ? 8.895 7.800 3.648 1.00 93.62 92 ILE A N 1
ATOM 747 C CA . ILE A 1 92 ? 8.645 8.448 2.359 1.00 93.62 92 ILE A CA 1
ATOM 748 C C . ILE A 1 92 ? 9.710 7.965 1.370 1.00 93.62 92 ILE A C 1
ATOM 750 O O . ILE A 1 92 ? 10.878 7.856 1.744 1.00 93.62 92 ILE A O 1
ATOM 754 N N . PHE A 1 93 ? 9.305 7.686 0.134 1.00 94.31 93 PHE A N 1
ATOM 755 C CA . PHE A 1 93 ? 10.179 7.283 -0.966 1.00 94.31 93 PHE A CA 1
ATOM 756 C C . PHE A 1 93 ? 9.945 8.185 -2.173 1.00 94.31 93 PHE A C 1
ATOM 758 O O . PHE A 1 93 ? 8.790 8.466 -2.505 1.00 94.31 93 PHE A O 1
ATOM 765 N N . ALA A 1 94 ? 11.012 8.590 -2.861 1.00 93.69 94 ALA A N 1
ATOM 766 C CA . ALA A 1 94 ? 10.871 9.244 -4.156 1.00 93.69 94 ALA A CA 1
ATOM 767 C C . ALA A 1 94 ? 10.486 8.212 -5.219 1.00 93.69 94 ALA A C 1
ATOM 769 O O . ALA A 1 94 ? 11.086 7.140 -5.304 1.00 93.69 94 ALA A O 1
ATOM 770 N N . LEU A 1 95 ? 9.497 8.524 -6.061 1.00 91.75 95 LEU A N 1
ATOM 771 C CA . LEU A 1 95 ? 9.052 7.568 -7.077 1.00 91.75 95 LEU A CA 1
ATOM 772 C C . LEU A 1 95 ? 10.121 7.276 -8.138 1.00 91.75 95 LEU A C 1
ATOM 774 O O . LEU A 1 95 ? 10.125 6.192 -8.725 1.00 91.75 95 LEU A O 1
ATOM 778 N N . SER A 1 96 ? 11.054 8.208 -8.347 1.00 89.69 96 SER A N 1
ATOM 779 C CA . SER A 1 96 ? 12.212 8.035 -9.224 1.00 89.69 96 SER A CA 1
ATOM 780 C C . SER A 1 96 ? 13.094 6.854 -8.812 1.00 89.69 96 SER A C 1
ATOM 782 O O . SER A 1 96 ? 13.611 6.163 -9.682 1.00 89.69 96 SER A O 1
ATOM 784 N N . GLU A 1 97 ? 13.196 6.544 -7.515 1.00 91.00 97 GLU A N 1
ATOM 785 C CA . GLU A 1 97 ? 13.998 5.414 -7.020 1.00 91.00 97 GLU A CA 1
ATOM 786 C C . GLU A 1 97 ? 13.477 4.067 -7.548 1.00 91.00 97 GLU A C 1
ATOM 788 O O . GLU A 1 97 ? 14.254 3.175 -7.892 1.00 91.00 97 GLU A O 1
ATOM 793 N N . PHE A 1 98 ? 12.153 3.918 -7.669 1.00 89.44 98 PHE A N 1
ATOM 794 C CA . PHE A 1 98 ? 11.537 2.708 -8.224 1.00 89.44 98 PHE A CA 1
ATOM 795 C C . PHE A 1 98 ? 11.778 2.583 -9.729 1.00 89.44 98 PHE A C 1
ATOM 797 O O . PHE A 1 98 ? 11.955 1.478 -10.250 1.00 89.44 98 PHE A O 1
ATOM 804 N N . VAL A 1 99 ? 11.794 3.717 -10.426 1.00 86.06 99 VAL A N 1
ATOM 805 C CA . VAL A 1 99 ? 12.072 3.787 -11.859 1.00 86.06 99 VAL A CA 1
ATOM 806 C C . VAL A 1 99 ? 13.520 3.389 -12.136 1.00 86.06 99 VAL A C 1
ATOM 808 O O . VAL A 1 99 ? 13.744 2.491 -12.952 1.00 86.06 99 VAL A O 1
ATOM 811 N N . ASP A 1 100 ? 14.470 3.948 -11.387 1.00 85.62 100 ASP A N 1
ATOM 812 C CA . ASP A 1 100 ? 15.895 3.619 -11.484 1.00 85.62 100 ASP A CA 1
ATOM 813 C C . ASP A 1 100 ? 16.153 2.137 -11.190 1.00 85.62 100 ASP A C 1
ATOM 815 O O . ASP A 1 100 ? 16.826 1.453 -11.963 1.00 85.62 100 ASP A O 1
ATOM 819 N N . PHE A 1 101 ? 15.542 1.604 -10.125 1.00 84.31 101 PHE A N 1
ATOM 820 C CA . PHE A 1 101 ? 15.653 0.188 -9.771 1.00 84.31 101 PHE A CA 1
ATOM 821 C C . PHE A 1 101 ? 15.132 -0.739 -10.876 1.00 84.31 101 PHE A C 1
ATOM 823 O O . PHE A 1 101 ? 15.738 -1.763 -11.189 1.00 84.31 101 PHE A O 1
ATOM 830 N N . SER A 1 102 ? 13.988 -0.399 -11.470 1.00 78.06 102 SER A N 1
ATOM 831 C CA . SER A 1 102 ? 13.345 -1.242 -12.481 1.00 78.06 102 SER A CA 1
ATOM 832 C C . SER A 1 102 ? 14.114 -1.307 -13.808 1.00 78.06 102 SER A C 1
ATOM 834 O O . SER A 1 102 ? 13.833 -2.187 -14.630 1.00 78.06 102 SER A O 1
ATOM 836 N N . MET A 1 103 ? 15.056 -0.373 -14.019 1.00 69.06 103 MET A N 1
ATOM 837 C CA . MET A 1 103 ? 15.707 -0.065 -15.297 1.00 69.06 103 MET A CA 1
ATOM 838 C C . MET A 1 103 ? 14.719 0.231 -16.437 1.00 69.06 103 MET A C 1
ATOM 840 O O . MET A 1 103 ? 15.108 0.250 -17.603 1.00 69.06 103 MET A O 1
ATOM 844 N N . CYS A 1 104 ? 13.446 0.508 -16.132 1.00 62.47 104 CYS A N 1
ATOM 845 C CA . CYS A 1 104 ? 12.415 0.797 -17.132 1.00 62.47 104 CYS A CA 1
ATOM 846 C C . CYS A 1 104 ? 12.558 2.227 -17.721 1.00 62.47 104 CYS A C 1
ATOM 848 O O . CYS A 1 104 ? 11.637 2.713 -18.370 1.00 62.47 104 CYS A O 1
ATOM 850 N N . SER A 1 105 ? 13.702 2.902 -17.505 1.00 58.06 105 SER A N 1
ATOM 851 C CA . SER A 1 105 ? 13.874 4.358 -17.624 1.00 58.06 105 SER A CA 1
ATOM 852 C C . SER A 1 105 ? 14.872 4.867 -18.662 1.00 58.06 105 SER A C 1
ATOM 854 O O . SER A 1 105 ? 14.916 6.077 -18.865 1.00 58.06 105 SER A O 1
ATOM 856 N N . GLN A 1 106 ? 15.661 4.022 -19.339 1.00 54.22 106 GLN A N 1
ATOM 857 C CA . GLN A 1 106 ? 16.735 4.557 -20.198 1.00 54.22 106 GLN A CA 1
ATOM 858 C C . GLN A 1 106 ? 16.235 5.424 -21.376 1.00 54.22 106 GLN A C 1
ATOM 860 O O . GLN A 1 106 ? 17.036 6.153 -21.951 1.00 54.22 106 GLN A O 1
ATOM 865 N N . GLU A 1 107 ? 14.933 5.425 -21.692 1.00 54.47 107 GLU A N 1
ATOM 866 C CA . GLU A 1 107 ? 14.375 6.165 -22.837 1.00 54.47 107 GLU A CA 1
ATOM 867 C C . GLU A 1 107 ? 13.131 7.028 -22.535 1.00 54.47 107 GLU A C 1
ATOM 869 O O . GLU A 1 107 ? 12.641 7.702 -23.441 1.00 54.47 107 GLU A O 1
ATOM 874 N N . TYR A 1 108 ? 12.593 7.049 -21.305 1.00 57.50 108 TYR A N 1
ATOM 875 C CA . TYR A 1 108 ? 11.237 7.582 -21.069 1.00 57.50 108 TYR A CA 1
ATOM 876 C C . TYR A 1 108 ? 11.143 8.556 -19.887 1.00 57.50 108 TYR A C 1
ATOM 878 O O . TYR A 1 108 ? 11.439 8.207 -18.747 1.00 57.50 108 TYR A O 1
ATOM 886 N N . HIS A 1 109 ? 10.674 9.779 -20.163 1.00 65.88 109 HIS A N 1
ATOM 887 C CA . HIS A 1 109 ? 10.535 10.857 -19.172 1.00 65.88 109 HIS A CA 1
ATOM 888 C C . HIS A 1 109 ? 9.191 10.858 -18.416 1.00 65.88 109 HIS A C 1
ATOM 890 O O . HIS A 1 109 ? 9.115 11.425 -17.325 1.00 65.88 109 HIS A O 1
ATOM 896 N N . ASP A 1 110 ? 8.166 10.179 -18.945 1.00 80.75 110 ASP A N 1
ATOM 897 C CA . ASP A 1 110 ? 6.791 10.215 -18.426 1.00 80.75 110 ASP A CA 1
ATOM 898 C C . ASP A 1 110 ? 6.343 8.868 -17.839 1.00 80.75 110 ASP A C 1
ATOM 900 O O . ASP A 1 110 ? 5.348 8.273 -18.255 1.00 80.75 110 ASP A O 1
ATOM 904 N N . VAL A 1 111 ? 7.103 8.355 -16.868 1.00 86.69 111 VAL A N 1
ATOM 905 C CA . VAL A 1 111 ? 6.715 7.142 -16.132 1.00 86.69 111 VAL A CA 1
ATOM 906 C C . VAL A 1 111 ? 5.713 7.500 -15.039 1.00 86.69 111 VAL A C 1
ATOM 908 O O . VAL A 1 111 ? 5.964 8.376 -14.210 1.00 86.69 111 VAL A O 1
ATOM 911 N N . ILE A 1 112 ? 4.587 6.792 -15.020 1.00 88.94 112 ILE A N 1
ATOM 912 C CA . ILE A 1 112 ? 3.537 6.927 -14.011 1.00 88.94 112 ILE A CA 1
ATOM 913 C C . ILE A 1 112 ? 3.611 5.728 -13.066 1.00 88.94 112 ILE A C 1
ATOM 915 O O . ILE A 1 112 ? 3.680 4.588 -13.520 1.00 88.94 112 ILE A O 1
ATOM 919 N N . VAL A 1 113 ? 3.587 5.966 -11.757 1.00 89.00 113 VAL A N 1
ATOM 920 C CA . VAL A 1 113 ? 3.592 4.906 -10.741 1.00 89.00 113 VAL A CA 1
ATOM 921 C C . VAL A 1 113 ? 2.255 4.892 -10.021 1.00 89.00 113 VAL A C 1
ATOM 923 O O . VAL A 1 113 ? 1.860 5.899 -9.443 1.00 89.00 113 VAL A O 1
ATOM 926 N N . HIS A 1 114 ? 1.588 3.741 -10.011 1.00 87.75 114 HIS A N 1
ATOM 927 C CA . HIS A 1 114 ? 0.350 3.529 -9.264 1.00 87.75 114 HIS A CA 1
ATOM 928 C C . HIS A 1 114 ? 0.556 2.528 -8.123 1.00 87.75 114 HIS A C 1
ATOM 930 O O . HIS A 1 114 ? 1.203 1.491 -8.330 1.00 87.75 114 HIS A O 1
ATOM 936 N N . PRO A 1 115 ? -0.025 2.775 -6.934 1.00 86.62 115 PRO A N 1
ATOM 937 C CA . PRO A 1 115 ? -0.078 1.772 -5.888 1.00 86.62 115 PRO A CA 1
ATOM 938 C C . PRO A 1 115 ? -1.141 0.735 -6.267 1.00 86.62 115 PRO A C 1
ATOM 940 O O . PRO A 1 115 ? -2.324 1.053 -6.379 1.00 86.62 115 PRO A O 1
ATOM 943 N N . ALA A 1 116 ? -0.721 -0.509 -6.489 1.00 84.81 116 ALA A N 1
ATOM 944 C CA . ALA A 1 116 ? -1.630 -1.577 -6.880 1.00 84.81 116 ALA A CA 1
ATOM 945 C C . ALA A 1 116 ? -2.387 -2.109 -5.665 1.00 84.81 116 ALA A C 1
ATOM 947 O O . ALA A 1 116 ? -3.611 -2.086 -5.683 1.00 84.81 116 ALA A O 1
ATOM 948 N N . GLU A 1 117 ? -1.674 -2.550 -4.623 1.00 86.50 117 GLU A N 1
ATOM 949 C CA . GLU A 1 117 ? -2.274 -3.140 -3.421 1.00 86.50 117 GLU A CA 1
ATOM 950 C C . GLU A 1 117 ? -1.246 -3.290 -2.288 1.00 86.50 117 GLU A C 1
ATOM 952 O O . GLU A 1 117 ? -0.051 -3.413 -2.562 1.00 86.50 117 GLU A O 1
ATOM 957 N N . VAL A 1 118 ? -1.697 -3.340 -1.030 1.00 87.75 118 VAL A N 1
ATOM 958 C CA . VAL A 1 118 ? -0.861 -3.752 0.110 1.00 87.75 118 VAL A CA 1
ATOM 959 C C . VAL A 1 118 ? -1.315 -5.119 0.610 1.00 87.75 118 VAL A C 1
ATOM 961 O O . VAL A 1 118 ? -2.459 -5.279 1.025 1.00 87.75 118 VAL A O 1
ATOM 964 N N . ILE A 1 119 ? -0.422 -6.108 0.575 1.00 84.50 119 ILE A N 1
ATOM 965 C CA . ILE A 1 119 ? -0.719 -7.492 0.962 1.00 84.50 119 ILE A CA 1
ATOM 966 C C . ILE A 1 119 ? 0.384 -7.994 1.890 1.00 84.50 119 ILE A C 1
ATOM 968 O O . ILE A 1 119 ? 1.539 -8.162 1.480 1.00 84.50 119 ILE A O 1
ATOM 972 N N . GLY A 1 120 ? 0.024 -8.255 3.148 1.00 85.19 120 GLY A N 1
ATOM 973 C CA . GLY A 1 120 ? 1.005 -8.539 4.188 1.00 85.19 120 GLY A CA 1
ATOM 974 C C . GLY A 1 120 ? 1.991 -7.377 4.306 1.00 85.19 120 GLY A C 1
ATOM 975 O O . GLY A 1 120 ? 1.606 -6.213 4.318 1.00 85.19 120 GLY A O 1
ATOM 976 N N . ASP A 1 121 ? 3.285 -7.686 4.332 1.00 89.25 121 ASP A N 1
ATOM 977 C CA . ASP A 1 121 ? 4.338 -6.669 4.485 1.00 89.25 121 ASP A CA 1
ATOM 978 C C . ASP A 1 121 ? 4.821 -6.098 3.145 1.00 89.25 121 ASP A C 1
ATOM 980 O O . ASP A 1 121 ? 5.917 -5.543 3.075 1.00 89.25 121 ASP A O 1
ATOM 984 N N . PHE A 1 122 ? 4.054 -6.274 2.065 1.00 91.00 122 PHE A N 1
ATOM 985 C CA . PHE A 1 122 ? 4.447 -5.846 0.727 1.00 91.00 122 PHE A CA 1
ATOM 986 C C . PHE A 1 122 ? 3.436 -4.883 0.123 1.00 91.00 122 PHE A C 1
ATOM 988 O O . PHE A 1 122 ? 2.244 -5.174 0.042 1.00 91.00 122 PHE A O 1
ATOM 995 N N . LEU A 1 123 ? 3.947 -3.765 -0.379 1.00 91.50 123 LEU A N 1
ATOM 996 C CA . LEU A 1 123 ? 3.238 -2.900 -1.307 1.00 91.50 123 LEU A CA 1
ATOM 997 C C . LEU A 1 123 ? 3.603 -3.300 -2.733 1.00 91.50 123 LEU A C 1
ATOM 999 O O . LEU A 1 123 ? 4.777 -3.301 -3.101 1.00 91.50 123 LEU A O 1
ATOM 1003 N N . TYR A 1 124 ? 2.596 -3.570 -3.550 1.00 90.88 124 TYR A N 1
ATOM 1004 C CA . TYR A 1 124 ? 2.763 -3.781 -4.979 1.00 90.88 124 TYR A CA 1
ATOM 1005 C C . TYR A 1 124 ? 2.564 -2.466 -5.727 1.00 90.88 124 TYR A C 1
ATOM 1007 O O . TYR A 1 124 ? 1.606 -1.730 -5.481 1.00 90.88 124 TYR A O 1
ATOM 1015 N N . LEU A 1 125 ? 3.472 -2.178 -6.652 1.00 90.19 125 LEU A N 1
ATOM 1016 C CA . LEU A 1 125 ? 3.488 -0.974 -7.476 1.00 90.19 125 LEU A CA 1
ATOM 1017 C C . LEU A 1 125 ? 3.427 -1.366 -8.950 1.00 90.19 125 LEU A C 1
ATOM 1019 O O . LEU A 1 125 ? 4.053 -2.342 -9.367 1.00 90.19 125 LEU A O 1
ATOM 1023 N N . SER A 1 126 ? 2.703 -0.581 -9.740 1.00 88.75 126 SER A N 1
ATOM 1024 C CA . SER A 1 126 ? 2.660 -0.708 -11.198 1.00 88.75 126 SER A CA 1
ATOM 1025 C C . SER A 1 126 ? 3.281 0.524 -11.839 1.00 88.75 126 SER A C 1
ATOM 1027 O O . SER A 1 126 ? 2.870 1.644 -11.542 1.00 88.75 126 SER A O 1
ATOM 1029 N N . LEU A 1 127 ? 4.266 0.312 -12.709 1.00 87.94 127 LEU A N 1
ATOM 1030 C CA . LEU A 1 127 ? 4.909 1.355 -13.502 1.00 87.94 127 LEU A CA 1
ATOM 1031 C C . LEU A 1 127 ? 4.326 1.320 -14.914 1.00 87.94 127 LEU A C 1
ATOM 1033 O O . LEU A 1 127 ? 4.414 0.304 -15.616 1.00 87.94 127 LEU A O 1
ATOM 1037 N N . CYS A 1 128 ? 3.741 2.439 -15.322 1.00 84.44 128 CYS A N 1
ATOM 1038 C CA . CYS A 1 128 ? 3.071 2.621 -16.599 1.00 84.44 128 CYS A CA 1
ATOM 1039 C C . CYS A 1 128 ? 3.822 3.635 -17.472 1.00 84.44 128 CYS A C 1
ATOM 1041 O O . CYS A 1 128 ? 4.265 4.675 -16.986 1.00 84.44 128 CYS A O 1
ATOM 1043 N N . TYR A 1 129 ? 3.925 3.334 -18.767 1.00 78.19 129 TYR A N 1
ATOM 1044 C CA . TYR A 1 129 ? 4.462 4.208 -19.811 1.00 78.19 129 TYR A CA 1
ATOM 1045 C C . TYR A 1 129 ? 3.510 4.195 -21.010 1.00 78.19 129 TYR A C 1
ATOM 1047 O O . TYR A 1 129 ? 3.065 3.121 -21.414 1.00 78.19 129 TYR A O 1
ATOM 1055 N N . ASP A 1 130 ? 3.207 5.371 -21.566 1.00 74.25 130 ASP A N 1
ATOM 1056 C CA . ASP A 1 130 ? 2.343 5.528 -22.750 1.00 74.25 130 ASP A CA 1
ATOM 1057 C C . ASP A 1 130 ? 1.004 4.766 -22.630 1.00 74.25 130 ASP A C 1
ATOM 1059 O O . ASP A 1 130 ? 0.510 4.139 -23.561 1.00 74.25 130 ASP A O 1
ATOM 1063 N N . GLY A 1 131 ? 0.444 4.742 -21.415 1.00 69.12 131 GLY A N 1
ATOM 1064 C CA . GLY A 1 131 ? -0.799 4.031 -21.098 1.00 69.12 131 GLY A CA 1
ATOM 1065 C C . GLY A 1 131 ? -0.669 2.523 -20.834 1.00 69.12 131 GLY A C 1
ATOM 1066 O O . GLY A 1 131 ? -1.658 1.907 -20.444 1.00 69.12 131 GLY A O 1
ATOM 1067 N N . TYR A 1 132 ? 0.519 1.923 -20.962 1.00 70.94 132 TYR A N 1
ATOM 1068 C CA . TYR A 1 132 ? 0.745 0.488 -20.740 1.00 70.94 132 TYR A CA 1
ATOM 1069 C C . TYR A 1 132 ? 1.567 0.216 -19.477 1.00 70.94 132 TYR A C 1
ATOM 1071 O O . TYR A 1 132 ? 2.644 0.784 -19.287 1.00 70.94 132 TYR A O 1
ATOM 1079 N N . THR A 1 133 ? 1.109 -0.712 -18.629 1.00 70.31 133 THR A N 1
ATOM 1080 C CA . THR A 1 133 ? 1.924 -1.213 -17.512 1.00 70.31 133 THR A CA 1
ATOM 1081 C C . THR A 1 133 ? 3.073 -2.055 -18.051 1.00 70.31 133 THR A C 1
ATOM 1083 O O . THR A 1 133 ? 2.857 -3.089 -18.684 1.00 70.31 133 THR A O 1
ATOM 1086 N N . ARG A 1 134 ? 4.298 -1.617 -17.774 1.00 74.12 134 ARG A N 1
ATOM 1087 C CA . ARG A 1 134 ? 5.530 -2.278 -18.215 1.00 74.12 134 ARG A CA 1
ATOM 1088 C C . ARG A 1 134 ? 6.157 -3.108 -17.111 1.00 74.12 134 ARG A C 1
ATOM 1090 O O . ARG A 1 134 ? 6.747 -4.137 -17.396 1.00 74.12 134 ARG A O 1
ATOM 1097 N N . CYS A 1 135 ? 6.078 -2.639 -15.868 1.00 82.25 135 CYS A N 1
ATOM 1098 C CA . CYS A 1 135 ? 6.861 -3.210 -14.780 1.00 82.25 135 CYS A CA 1
ATOM 1099 C C . CYS A 1 135 ? 6.013 -3.253 -13.502 1.00 82.25 135 CYS A C 1
ATOM 1101 O O . CYS A 1 135 ? 5.437 -2.240 -13.102 1.00 82.25 135 CYS A O 1
ATOM 1103 N N . CYS A 1 136 ? 5.952 -4.413 -12.850 1.00 87.31 136 CYS A N 1
ATOM 1104 C CA . CYS A 1 136 ? 5.352 -4.568 -11.526 1.00 87.31 136 CYS A CA 1
ATOM 1105 C C . CYS A 1 136 ? 6.454 -4.795 -10.489 1.00 87.31 136 CYS A C 1
ATOM 1107 O O . CYS A 1 136 ? 7.294 -5.690 -10.637 1.00 87.31 136 CYS A O 1
ATOM 1109 N N . LEU A 1 137 ? 6.441 -3.985 -9.434 1.00 90.62 137 LEU A N 1
ATOM 1110 C CA . LEU A 1 137 ? 7.408 -4.040 -8.342 1.00 90.62 137 LEU A CA 1
ATOM 1111 C C . LEU A 1 137 ? 6.714 -4.418 -7.035 1.00 90.62 137 LEU A C 1
ATOM 1113 O O . LEU A 1 137 ? 5.533 -4.137 -6.843 1.00 90.62 137 LEU A O 1
ATOM 1117 N N . SER A 1 138 ? 7.474 -5.000 -6.116 1.00 91.94 138 SER A N 1
ATOM 1118 C CA . SER A 1 138 ? 7.078 -5.169 -4.720 1.00 91.94 138 SER A CA 1
ATOM 1119 C C . SER A 1 138 ? 8.059 -4.423 -3.822 1.00 91.94 138 SER A C 1
ATOM 1121 O O . SER A 1 138 ? 9.264 -4.666 -3.914 1.00 91.94 138 SER A O 1
ATOM 1123 N N . LEU A 1 139 ? 7.554 -3.576 -2.935 1.00 93.25 139 LEU A N 1
ATOM 1124 C CA . LEU A 1 139 ? 8.297 -2.928 -1.861 1.00 93.25 139 LEU A CA 1
ATOM 1125 C C . LEU A 1 139 ? 7.975 -3.634 -0.543 1.00 93.25 139 LEU A C 1
ATOM 1127 O O . LEU A 1 139 ? 6.818 -3.668 -0.128 1.00 93.25 139 LEU A O 1
ATOM 1131 N N . CYS A 1 140 ? 8.988 -4.174 0.128 1.00 93.19 140 CYS A N 1
ATOM 1132 C CA . CYS A 1 140 ? 8.837 -4.680 1.487 1.00 93.19 140 CYS A CA 1
ATOM 1133 C C . CYS A 1 140 ? 8.762 -3.506 2.467 1.00 93.19 140 CYS A C 1
ATOM 1135 O O . CYS A 1 140 ? 9.735 -2.775 2.618 1.00 93.19 140 CYS A O 1
ATOM 1137 N N . LEU A 1 141 ? 7.637 -3.352 3.162 1.00 91.12 141 LEU A N 1
ATOM 1138 C CA . LEU A 1 141 ? 7.403 -2.255 4.102 1.00 91.12 141 LEU A CA 1
ATOM 1139 C C . LEU A 1 141 ? 8.219 -2.374 5.400 1.00 91.12 141 LEU A C 1
ATOM 1141 O O . LEU A 1 141 ? 8.284 -1.415 6.156 1.00 91.12 141 LEU A O 1
ATOM 1145 N N . GLU A 1 142 ? 8.809 -3.538 5.683 1.00 89.06 142 GLU A N 1
ATOM 1146 C CA . GLU A 1 142 ? 9.672 -3.748 6.855 1.00 89.06 142 GLU A CA 1
ATOM 1147 C C . GLU A 1 142 ? 11.151 -3.493 6.542 1.00 89.06 142 GLU A C 1
ATOM 1149 O O . GLU A 1 142 ? 11.876 -2.915 7.348 1.00 89.06 142 GLU A O 1
ATOM 1154 N N . THR A 1 143 ? 11.612 -3.960 5.379 1.00 91.62 143 THR A N 1
ATOM 1155 C CA . THR A 1 143 ? 13.043 -3.969 5.023 1.00 91.62 143 THR A CA 1
ATOM 1156 C C . THR A 1 143 ? 13.417 -2.936 3.972 1.00 91.62 143 THR A C 1
ATOM 1158 O O . THR A 1 143 ? 14.587 -2.839 3.608 1.00 91.62 143 THR A O 1
ATOM 1161 N N . ASP A 1 144 ? 12.428 -2.223 3.432 1.00 93.25 144 ASP A N 1
ATOM 1162 C CA . ASP A 1 144 ? 12.544 -1.274 2.323 1.00 93.25 144 ASP A CA 1
ATOM 1163 C C . ASP A 1 144 ? 13.097 -1.870 1.020 1.00 93.25 144 ASP A C 1
ATOM 1165 O O . ASP A 1 144 ? 13.387 -1.152 0.064 1.00 93.25 144 ASP A O 1
ATOM 1169 N N . LYS A 1 145 ? 13.245 -3.197 0.956 1.00 93.50 145 LYS A N 1
ATOM 1170 C CA . LYS A 1 145 ? 13.755 -3.886 -0.225 1.00 93.50 145 LYS A CA 1
ATOM 1171 C C . LYS A 1 145 ? 12.719 -3.860 -1.337 1.00 93.50 145 LYS A C 1
ATOM 1173 O O . LYS A 1 145 ? 11.576 -4.281 -1.145 1.00 93.50 145 LYS A O 1
ATOM 1178 N N . VAL A 1 146 ? 13.164 -3.435 -2.512 1.00 92.62 146 VAL A N 1
ATOM 1179 C CA . VAL A 1 146 ? 12.388 -3.470 -3.748 1.00 92.62 146 VAL A CA 1
ATOM 1180 C C . VAL A 1 146 ? 12.781 -4.714 -4.536 1.00 92.62 146 VAL A C 1
ATOM 1182 O O . VAL A 1 146 ? 13.960 -5.036 -4.653 1.00 92.62 146 VAL A O 1
ATOM 1185 N N . ASN A 1 147 ? 11.791 -5.419 -5.074 1.00 91.00 147 ASN A N 1
ATOM 1186 C CA . ASN A 1 147 ? 11.992 -6.497 -6.036 1.00 91.00 147 ASN A CA 1
ATOM 1187 C C . ASN A 1 147 ? 11.134 -6.245 -7.271 1.00 91.00 147 ASN A C 1
ATOM 1189 O O . ASN A 1 147 ? 10.035 -5.696 -7.180 1.00 91.00 147 ASN A O 1
ATOM 1193 N N . LYS A 1 148 ? 11.631 -6.685 -8.424 1.00 88.25 148 LYS A N 1
ATOM 1194 C CA . LYS A 1 148 ? 10.894 -6.678 -9.684 1.00 88.25 148 LYS A CA 1
ATOM 1195 C C . LYS A 1 148 ? 10.234 -8.040 -9.869 1.00 88.25 148 LYS A C 1
ATOM 1197 O O . LYS A 1 148 ? 10.920 -9.055 -9.802 1.00 88.25 148 LYS A O 1
ATOM 1202 N N . PHE A 1 149 ? 8.918 -8.053 -10.058 1.00 75.44 149 PHE A N 1
ATOM 1203 C CA . PHE A 1 149 ? 8.130 -9.286 -10.126 1.00 75.44 149 PHE A CA 1
ATOM 1204 C C . PHE A 1 149 ? 7.801 -9.686 -11.567 1.00 75.44 149 PHE A C 1
ATOM 1206 O O . PHE A 1 149 ? 7.988 -10.842 -11.932 1.00 75.44 149 PHE A O 1
ATOM 1213 N N . PHE A 1 150 ? 7.341 -8.736 -12.389 1.00 71.12 150 PHE A N 1
ATOM 1214 C CA . PHE A 1 150 ? 6.905 -9.003 -13.763 1.00 71.12 150 PHE A CA 1
ATOM 1215 C C . PHE A 1 150 ? 7.204 -7.831 -14.706 1.00 71.12 150 PHE A C 1
ATOM 1217 O O . PHE A 1 150 ? 7.184 -6.670 -14.292 1.00 71.12 150 PHE A O 1
ATOM 1224 N N . ASP A 1 151 ? 7.424 -8.162 -15.982 1.00 70.56 151 ASP A N 1
ATOM 1225 C CA . ASP A 1 151 ? 7.581 -7.230 -17.116 1.00 70.56 151 ASP A CA 1
ATOM 1226 C C . ASP A 1 151 ? 6.249 -6.954 -17.854 1.00 70.56 151 ASP A C 1
ATOM 1228 O O . ASP A 1 151 ? 6.222 -6.652 -19.046 1.00 70.56 151 ASP A O 1
ATOM 1232 N N . HIS A 1 152 ? 5.115 -7.122 -17.173 1.00 67.31 152 HIS A N 1
ATOM 1233 C CA . HIS A 1 152 ? 3.776 -6.895 -17.721 1.00 67.31 152 HIS A CA 1
ATOM 1234 C C . HIS A 1 152 ? 2.785 -6.535 -16.611 1.00 67.31 152 HIS A C 1
ATOM 1236 O O . HIS A 1 152 ? 3.064 -6.748 -15.432 1.00 67.31 152 HIS A O 1
ATOM 1242 N N . SER A 1 153 ? 1.625 -5.990 -16.996 1.00 63.53 153 SER A N 1
ATOM 1243 C CA . SER A 1 153 ? 0.542 -5.661 -16.062 1.00 63.53 153 SER A CA 1
ATOM 1244 C C . SER A 1 153 ? 0.058 -6.905 -15.320 1.00 63.53 153 SER A C 1
ATOM 1246 O O . SER A 1 153 ? -0.409 -7.858 -15.945 1.00 63.53 153 SER A O 1
ATOM 1248 N N . VAL A 1 154 ? 0.135 -6.881 -13.990 1.00 65.12 154 VAL A N 1
ATOM 1249 C CA . VAL A 1 154 ? -0.454 -7.903 -13.124 1.00 65.12 154 VAL A CA 1
ATOM 1250 C C . VAL A 1 154 ? -1.243 -7.204 -12.029 1.00 65.12 154 VAL A C 1
ATOM 1252 O O . VAL A 1 154 ? -0.714 -6.347 -11.321 1.00 65.12 154 VAL A O 1
ATOM 1255 N N . HIS A 1 155 ? -2.510 -7.584 -11.872 1.00 65.62 155 HIS A N 1
ATOM 1256 C CA . HIS A 1 155 ? -3.302 -7.174 -10.722 1.00 65.62 155 HIS A CA 1
ATOM 1257 C C . HIS A 1 155 ? -3.249 -8.285 -9.666 1.00 65.62 155 HIS A C 1
ATOM 1259 O O . HIS A 1 155 ? -3.688 -9.403 -9.956 1.00 65.62 155 HIS A O 1
ATOM 1265 N N . PRO A 1 156 ? -2.685 -8.036 -8.472 1.00 62.88 156 PRO A N 1
ATOM 1266 C CA . PRO A 1 156 ? -2.593 -9.063 -7.448 1.00 62.88 156 PRO A CA 1
ATOM 1267 C C . PRO A 1 156 ? -3.996 -9.477 -6.980 1.00 62.88 156 PRO A C 1
ATOM 1269 O O . PRO A 1 156 ? -4.841 -8.643 -6.665 1.00 62.88 156 PRO A O 1
ATOM 1272 N N . TYR A 1 157 ? -4.246 -10.785 -6.949 1.00 66.06 157 TYR A N 1
ATOM 1273 C CA . TYR A 1 157 ? -5.509 -11.365 -6.497 1.00 66.06 157 TYR A CA 1
ATOM 1274 C C . TYR A 1 157 ? -5.396 -11.761 -5.018 1.00 66.06 157 TYR A C 1
ATOM 1276 O O . TYR A 1 157 ? -4.537 -12.562 -4.657 1.00 66.06 157 TYR A O 1
ATOM 1284 N N . ILE A 1 158 ? -6.247 -11.178 -4.167 1.00 61.12 158 ILE A N 1
ATOM 1285 C CA . ILE A 1 158 ? -6.120 -11.225 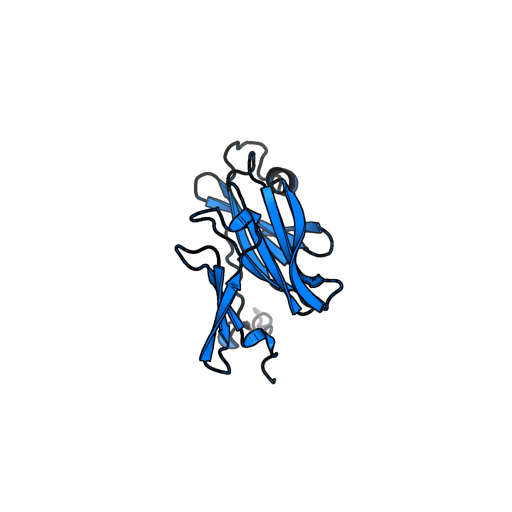-2.692 1.00 61.12 158 ILE A CA 1
ATOM 1286 C C . ILE A 1 158 ? -6.909 -12.384 -2.062 1.00 61.12 158 ILE A C 1
ATOM 1288 O O . ILE A 1 158 ? -6.712 -12.716 -0.896 1.00 61.12 158 ILE A O 1
ATOM 1292 N N . MET A 1 159 ? -7.813 -13.029 -2.799 1.00 63.75 159 MET A N 1
ATOM 1293 C CA . MET A 1 159 ? -8.565 -14.156 -2.246 1.00 63.75 159 MET A CA 1
ATOM 1294 C C . MET A 1 159 ? -7.739 -15.440 -2.302 1.00 63.75 159 MET A C 1
ATOM 1296 O O . MET A 1 159 ? -6.891 -15.614 -3.180 1.00 63.75 159 MET A O 1
ATOM 1300 N N . ALA A 1 160 ? -8.034 -16.375 -1.391 1.00 62.22 160 ALA A N 1
ATOM 1301 C CA . ALA A 1 160 ? -7.553 -17.744 -1.527 1.00 62.22 160 ALA A CA 1
ATOM 1302 C C . ALA A 1 160 ? -7.852 -18.223 -2.954 1.00 62.22 160 ALA A C 1
ATOM 1304 O O . ALA A 1 160 ? -8.981 -18.079 -3.434 1.00 62.22 160 ALA A O 1
ATOM 1305 N N . CYS A 1 161 ? -6.826 -18.735 -3.640 1.00 64.94 161 CYS A N 1
ATOM 1306 C CA . CYS A 1 161 ? -6.993 -19.265 -4.984 1.00 64.94 161 CYS A CA 1
ATOM 1307 C C . CYS A 1 161 ? -8.115 -20.312 -4.921 1.00 64.94 161 CYS A C 1
ATOM 1309 O O . CYS A 1 161 ? -8.010 -21.242 -4.111 1.00 64.94 161 CYS A O 1
ATOM 1311 N N . PRO A 1 162 ? -9.219 -20.149 -5.671 1.00 69.19 162 PRO A N 1
ATOM 1312 C CA . PRO A 1 162 ? -10.288 -21.127 -5.628 1.00 69.19 162 PRO A CA 1
ATOM 1313 C C . PRO A 1 162 ? -9.703 -22.496 -6.000 1.00 69.19 162 PRO A C 1
ATOM 1315 O O . PRO A 1 162 ? -8.843 -22.558 -6.882 1.00 69.19 162 PRO A O 1
ATOM 1318 N N . PRO A 1 163 ? -10.145 -23.595 -5.363 1.00 70.81 163 PRO A N 1
ATOM 1319 C CA . PRO A 1 163 ? -9.574 -24.922 -5.605 1.00 70.81 163 PRO A CA 1
ATOM 1320 C C . PRO A 1 163 ? -9.551 -25.327 -7.087 1.00 70.81 163 PRO A C 1
ATOM 1322 O O . PRO A 1 163 ? -8.705 -26.110 -7.492 1.00 70.81 163 PRO A O 1
ATOM 1325 N N . SER A 1 164 ? -10.438 -24.752 -7.906 1.00 70.94 164 SER A N 1
ATOM 1326 C CA . SER A 1 164 ? -10.503 -24.946 -9.357 1.00 70.94 164 SER A CA 1
ATOM 1327 C C . SER A 1 164 ? -9.371 -24.291 -10.163 1.00 70.94 164 SER A C 1
ATOM 1329 O O . SER A 1 164 ? -9.185 -24.656 -11.318 1.00 70.94 164 SER A O 1
ATOM 1331 N N . LEU A 1 165 ? -8.646 -23.318 -9.603 1.00 65.06 165 LEU A N 1
ATOM 1332 C CA . LEU A 1 165 ? -7.526 -22.619 -10.253 1.00 65.06 165 LEU A CA 1
ATOM 1333 C C . LEU A 1 165 ? -6.157 -23.092 -9.750 1.00 65.06 165 LEU A C 1
ATOM 1335 O O . LEU A 1 165 ? -5.125 -22.745 -10.326 1.00 65.06 165 LEU A O 1
ATOM 1339 N N . VAL A 1 166 ? -6.129 -23.894 -8.686 1.00 69.25 166 VAL A N 1
ATOM 1340 C CA . VAL A 1 166 ? -4.922 -24.598 -8.263 1.00 69.25 166 VAL A CA 1
ATOM 1341 C C . VAL A 1 166 ? -4.748 -25.767 -9.229 1.00 69.25 166 VAL A C 1
ATOM 1343 O O . VAL A 1 166 ? -5.313 -26.832 -9.009 1.00 69.25 166 VAL A O 1
ATOM 1346 N N . CYS A 1 167 ? -4.021 -25.569 -10.334 1.00 57.09 167 CYS A N 1
ATOM 1347 C CA . CYS A 1 167 ? -3.645 -26.689 -11.198 1.00 57.09 167 CYS A CA 1
ATOM 1348 C C . CYS A 1 167 ? -3.009 -27.779 -10.330 1.00 57.09 167 CYS A C 1
ATOM 1350 O O . CYS A 1 167 ? -1.980 -27.549 -9.683 1.00 57.09 167 CYS A O 1
ATOM 1352 N N . ASN A 1 168 ? -3.625 -28.961 -10.318 1.00 50.16 168 ASN A N 1
ATOM 1353 C CA . ASN A 1 168 ? -3.018 -30.153 -9.755 1.00 50.16 168 ASN A CA 1
ATOM 1354 C C . ASN A 1 168 ? -1.669 -30.333 -10.457 1.00 50.16 168 ASN A C 1
ATOM 1356 O O . ASN A 1 168 ? -1.603 -30.421 -11.681 1.00 50.16 168 ASN A O 1
ATOM 1360 N N . LYS A 1 169 ? -0.576 -30.389 -9.693 1.00 53.75 169 LYS A N 1
ATOM 1361 C CA . LYS A 1 169 ? 0.775 -30.657 -10.218 1.00 53.75 169 LYS A CA 1
ATOM 1362 C C . LYS A 1 169 ? 0.924 -32.060 -10.843 1.00 53.75 169 LYS A C 1
ATOM 1364 O O . LYS A 1 169 ? 2.039 -32.457 -11.153 1.00 53.75 169 LYS A O 1
ATOM 1369 N N . GLU A 1 170 ? -0.166 -32.802 -11.020 1.00 49.75 170 GLU A N 1
ATOM 1370 C CA . GLU A 1 170 ? -0.172 -34.182 -11.510 1.00 49.75 170 GLU A CA 1
ATOM 1371 C C . GLU A 1 170 ? -0.310 -34.297 -13.041 1.00 49.75 170 GLU A C 1
ATOM 1373 O O . GLU A 1 170 ? 0.014 -35.345 -13.587 1.00 49.75 170 GLU A O 1
ATOM 1378 N N . ASP A 1 171 ? -0.657 -33.228 -13.770 1.00 48.53 171 ASP A N 1
ATOM 1379 C CA . ASP A 1 171 ? -0.877 -33.317 -15.230 1.00 48.53 171 ASP A CA 1
ATOM 1380 C C . ASP A 1 171 ? 0.380 -33.104 -16.106 1.00 48.53 171 ASP A C 1
ATOM 1382 O O . ASP A 1 171 ? 0.281 -33.068 -17.331 1.00 48.53 171 ASP A O 1
ATOM 1386 N N . LEU A 1 172 ? 1.584 -32.997 -15.524 1.00 48.41 172 LEU A N 1
ATOM 1387 C CA . LEU A 1 172 ? 2.843 -32.911 -16.295 1.00 48.41 172 LEU A CA 1
ATOM 1388 C C . LEU A 1 172 ? 3.608 -34.240 -16.422 1.00 48.41 172 LEU A C 1
ATOM 1390 O O . LEU A 1 172 ? 4.627 -34.282 -17.109 1.00 48.41 172 LEU A O 1
ATOM 1394 N N . GLU A 1 173 ? 3.102 -35.341 -15.858 1.00 49.69 173 GLU A N 1
ATOM 1395 C CA . GLU A 1 173 ? 3.643 -36.687 -16.095 1.00 49.69 173 GLU A CA 1
ATOM 1396 C C . GLU A 1 173 ? 2.621 -37.617 -16.761 1.00 49.69 173 GLU A C 1
ATOM 1398 O O . GLU A 1 173 ? 2.238 -38.649 -16.225 1.00 49.69 173 GLU A O 1
ATOM 1403 N N . THR A 1 174 ? 2.212 -37.315 -17.993 1.00 43.97 174 THR A N 1
ATOM 1404 C CA . THR A 1 174 ? 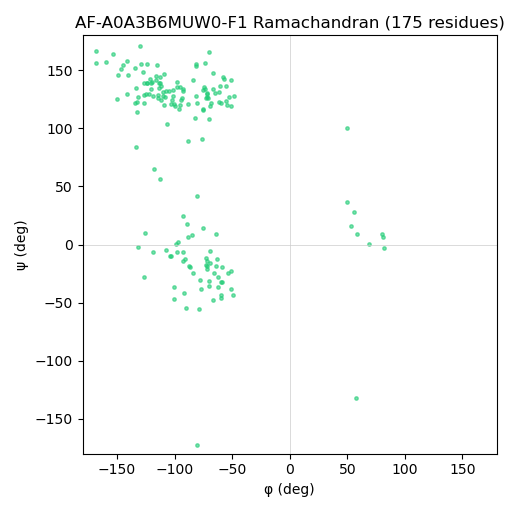1.712 -38.365 -18.897 1.00 43.97 174 THR A CA 1
ATOM 1405 C C . THR A 1 174 ? 2.322 -38.243 -20.292 1.00 43.97 174 THR A C 1
ATOM 1407 O O . THR A 1 174 ? 1.762 -37.693 -21.228 1.00 43.97 174 THR A O 1
ATOM 1410 N N . LYS A 1 175 ? 3.522 -38.823 -20.396 1.00 42.91 175 LYS A N 1
ATOM 1411 C CA . LYS A 1 175 ? 3.869 -39.857 -21.381 1.00 42.91 175 LYS A CA 1
ATOM 1412 C C . LYS A 1 175 ? 3.512 -39.558 -22.852 1.00 42.91 175 LYS A C 1
ATOM 1414 O O . LYS A 1 175 ? 2.424 -39.885 -23.314 1.00 42.91 175 LYS A O 1
ATOM 1419 N N . VAL A 1 176 ? 4.510 -39.135 -23.628 1.00 40.72 176 VAL A N 1
ATOM 1420 C CA . VAL A 1 176 ? 4.595 -39.515 -25.048 1.00 40.72 176 VAL A CA 1
ATOM 1421 C C . VAL A 1 176 ? 5.724 -40.533 -25.159 1.00 40.7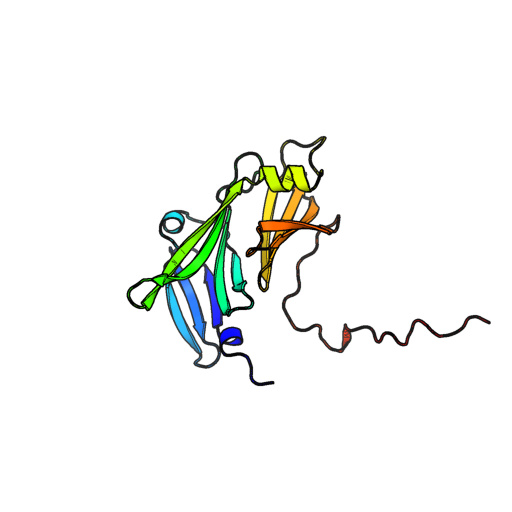2 176 VAL A C 1
ATOM 1423 O O . VAL A 1 176 ? 6.895 -40.197 -24.996 1.00 40.72 176 VAL A O 1
ATOM 1426 N N . THR A 1 177 ? 5.334 -41.801 -25.304 1.00 45.84 177 THR A N 1
ATOM 1427 C CA . THR A 1 177 ? 6.193 -42.882 -25.813 1.00 45.84 177 THR A CA 1
ATOM 1428 C C . THR A 1 177 ? 5.978 -42.967 -27.313 1.00 45.84 177 THR A C 1
ATOM 1430 O O . THR A 1 177 ? 4.810 -42.765 -27.718 1.00 45.84 177 THR A O 1
#

Nearest PDB structures (foldseek):
  7wh0-assembly1_B-2  TM=4.402E-01  e=9.832E-02  Caenorhabditis elegans
  7wh1-assembly1_A  TM=4.518E-01  e=1.745E-01  Caenorhabditis elegans
  4f30-assembly1_A  TM=4.288E-01  e=2.265E-01  Bos taurus
  3nm7-assembly1_A  TM=5.694E-01  e=6.771E-01  Borreliella burgdorferi
  3fsn-assembly1_A  TM=4.502E-01  e=5.791E-01  Bos taurus

pLDDT: mean 79.11, std 14.48, range [39.06, 94.31]

Foldseek 3Di:
DPDDQLVQWDWDDDQAFQWIWIARNVVRDIDIGGHDPVSGPDHPWDKAWDAAPVGWIKIWGWPFFFQVPIKIWIWTFDQDPVGDTDIDTLDIDRSVVVCVVQVVPPPDRGWGKDFQYDYHQWTWIFIDDPRFTQWIWIQRNVPRDIDTDDRHDDRDDHDDDPPVRPPDPPVPPDDDD

Secondary structure (DSSP, 8-state):
-PPPGGGGEEEEE-TTSSEEEEEETTTTEEEEEEPPHHHHS-TT--EEEEE-TT--EEEEEES-SBTTT-EEEEEEEEE-TTS-EEEEEEEEEEHHHHHHHHTTTTT-S--EEEEEEEETTEEEEEEEETTEEEEEEEEETTT--EEEEESS--PPP-SPPPTTTS--TTTT-----

InterPro domains:
  IPR056594 F-box protein AT5G49610-like, beta-propeller domain [PF23635] (16-164)

Radius of gyration: 18.98 Å; Cα contacts (8 Å, |Δi|>4): 336; chains: 1; bounding box: 39×61×52 Å

Organism: Triticum aestivum (NCBI:txid4565)